Protein AF-A0A435UQ14-F1 (afdb_monomer_lite)

Radius of gyration: 20.26 Å; chains: 1; bounding box: 52×42×59 Å

Sequence (247 aa):
MSRWSPQQYRRSAKDTDPGIVANAIETAKLIHAVNADVAPVFTLRHLAHAADVDYGLLRAITSRADGEPYRLFLIRKRPSHTGEKRFRVIAVPSPALMKVQRWITHRILGHVRPHSASVAFSKGDTLVAAAEPHCGARWIVKMDVRNFFESINEISVYRVFQSLGFQRLISLELARICTRLGSLTTSRKNPRWWSNRERETIKVYGARRMGHLPQGAPTSPMLANLAVRKLDELIEEIAAKHGMIYT

pLDDT: mean 89.83, std 8.46, range [47.56, 98.31]

Structure (mmCIF, N/CA/C/O backbone):
data_AF-A0A435UQ14-F1
#
_entry.id   AF-A0A435UQ14-F1
#
loop_
_atom_site.group_PDB
_atom_site.id
_atom_site.type_symbol
_atom_site.label_atom_id
_atom_site.label_alt_id
_atom_site.label_comp_id
_atom_site.label_asym_id
_atom_site.label_entity_id
_atom_site.label_seq_id
_atom_site.pdbx_PDB_ins_code
_atom_site.Cartn_x
_atom_site.Cartn_y
_atom_site.Cartn_z
_atom_site.occupancy
_atom_site.B_iso_or_equiv
_atom_site.auth_seq_id
_atom_site.auth_comp_id
_atom_site.auth_asym_id
_atom_site.auth_atom_id
_atom_site.pdbx_PDB_model_num
ATOM 1 N N . MET A 1 1 ? -7.451 -5.859 -19.551 1.00 47.56 1 MET A N 1
ATOM 2 C CA . MET A 1 1 ? -6.677 -7.111 -19.641 1.00 47.56 1 MET A CA 1
ATOM 3 C C . MET A 1 1 ? -7.255 -8.104 -18.651 1.00 47.56 1 MET A C 1
ATOM 5 O O . MET A 1 1 ? -7.134 -7.895 -17.451 1.00 47.56 1 MET A O 1
ATOM 9 N N . SER A 1 2 ? -7.972 -9.097 -19.168 1.00 54.81 2 SER A N 1
ATOM 10 C CA . SER A 1 2 ? -8.575 -10.205 -18.427 1.00 54.81 2 SER A CA 1
ATOM 11 C C . SER A 1 2 ? -7.522 -11.299 -18.220 1.00 54.81 2 SER A C 1
ATOM 13 O O . SER A 1 2 ? -7.168 -11.959 -19.187 1.00 54.81 2 SER A O 1
ATOM 15 N N . ARG A 1 3 ? -7.027 -11.450 -16.982 1.00 66.69 3 ARG A N 1
ATOM 16 C CA . ARG A 1 3 ? -6.037 -12.446 -16.505 1.00 66.69 3 ARG A CA 1
ATOM 17 C C . ARG A 1 3 ? -4.688 -12.487 -17.249 1.00 66.69 3 ARG A C 1
ATOM 19 O O . ARG A 1 3 ? -4.605 -12.692 -18.453 1.00 66.69 3 ARG A O 1
ATOM 26 N N . TRP A 1 4 ? -3.593 -12.322 -16.506 1.00 77.75 4 TRP A N 1
ATOM 27 C CA . TRP A 1 4 ? -2.240 -12.465 -17.053 1.00 77.75 4 TRP A CA 1
ATOM 28 C C . TRP A 1 4 ? -1.944 -13.942 -17.372 1.00 77.75 4 TRP A C 1
ATOM 30 O O . TRP A 1 4 ? -2.211 -14.817 -16.549 1.00 77.75 4 TRP A O 1
ATOM 40 N N . SER A 1 5 ? -1.403 -14.221 -18.565 1.00 81.06 5 SER A N 1
ATOM 41 C CA . SER A 1 5 ? -1.092 -15.576 -19.043 1.00 81.06 5 SER A CA 1
ATOM 42 C C . SER A 1 5 ? 0.378 -15.693 -19.468 1.00 81.06 5 SER A C 1
ATOM 44 O O . SER A 1 5 ? 0.799 -14.962 -20.372 1.00 81.06 5 SER A O 1
ATOM 46 N N . PRO A 1 6 ? 1.154 -16.650 -18.909 1.00 82.31 6 PRO A N 1
ATOM 47 C CA . PRO A 1 6 ? 2.536 -16.888 -19.324 1.00 82.31 6 PRO A CA 1
ATOM 48 C C . PRO A 1 6 ? 2.674 -17.188 -20.820 1.00 82.31 6 PRO A C 1
ATOM 50 O O . PRO A 1 6 ? 3.638 -16.769 -21.454 1.00 82.31 6 PRO A O 1
ATOM 53 N N . GLN A 1 7 ? 1.718 -17.923 -21.395 1.00 81.88 7 GLN A N 1
ATOM 54 C CA . GLN A 1 7 ? 1.761 -18.331 -22.801 1.00 81.88 7 GLN A CA 1
ATOM 55 C C . GLN A 1 7 ? 1.576 -17.131 -23.733 1.00 81.88 7 GLN A C 1
ATOM 57 O O . GLN A 1 7 ? 2.340 -16.963 -24.682 1.00 81.88 7 GLN A O 1
ATOM 62 N N . GLN A 1 8 ? 0.599 -16.269 -23.431 1.00 82.38 8 GLN A N 1
ATOM 63 C CA . GLN A 1 8 ? 0.382 -15.034 -24.185 1.00 82.38 8 GLN A CA 1
ATOM 64 C C . GLN A 1 8 ? 1.577 -14.089 -24.040 1.00 82.38 8 GLN A C 1
ATOM 66 O O . GLN A 1 8 ? 2.016 -13.515 -25.031 1.00 82.38 8 GLN A O 1
ATOM 71 N N . TYR A 1 9 ? 2.155 -13.994 -22.837 1.00 83.69 9 TYR A N 1
ATOM 72 C CA . TYR A 1 9 ? 3.344 -13.183 -22.591 1.00 83.69 9 TYR A CA 1
ATOM 73 C C . TYR A 1 9 ? 4.542 -13.633 -23.445 1.00 83.69 9 TYR A C 1
ATOM 75 O O . TYR A 1 9 ? 5.149 -12.803 -24.115 1.00 83.69 9 TYR A O 1
ATOM 83 N N . ARG A 1 10 ? 4.831 -14.946 -23.515 1.00 84.62 10 ARG A N 1
ATOM 84 C CA . ARG A 1 10 ? 5.877 -15.486 -24.411 1.00 84.62 10 ARG A CA 1
ATOM 85 C C . ARG A 1 10 ? 5.590 -15.187 -25.876 1.00 84.62 10 ARG A C 1
ATOM 87 O O . ARG A 1 10 ? 6.483 -14.761 -26.597 1.00 84.62 10 ARG A O 1
ATOM 94 N N . ARG A 1 11 ? 4.345 -15.401 -26.317 1.00 84.88 11 ARG A N 1
ATOM 95 C CA . ARG A 1 11 ? 3.944 -15.177 -27.713 1.00 84.88 11 ARG A CA 1
ATOM 96 C C . ARG A 1 11 ? 4.149 -13.724 -28.147 1.00 84.88 11 ARG A C 1
ATOM 98 O O . ARG A 1 11 ? 4.473 -13.502 -29.310 1.00 84.88 11 ARG A O 1
ATOM 105 N N . SER A 1 12 ? 3.954 -12.768 -27.244 1.00 86.75 12 SER A N 1
ATOM 106 C CA . SER A 1 12 ? 4.140 -11.340 -27.521 1.00 86.75 12 SER A CA 1
ATOM 107 C C . SER A 1 12 ? 5.601 -10.881 -27.458 1.00 86.75 12 SER A C 1
ATOM 109 O O . SER A 1 12 ? 5.897 -9.788 -27.922 1.00 86.75 12 SER A O 1
ATOM 111 N N . ALA A 1 13 ? 6.516 -11.689 -26.913 1.00 85.19 13 ALA A N 1
ATOM 112 C CA . ALA A 1 13 ? 7.910 -11.313 -26.661 1.00 85.19 13 ALA A CA 1
ATOM 113 C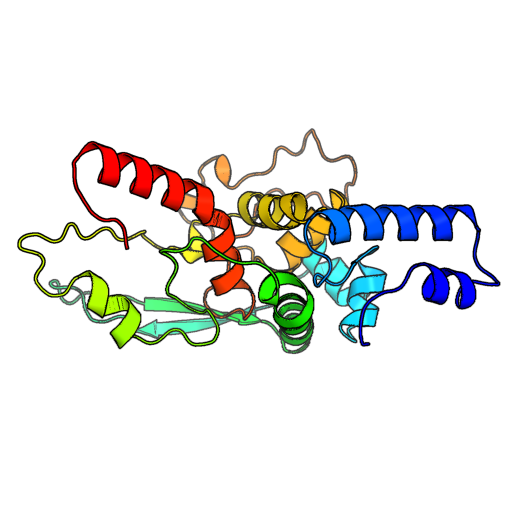 C . ALA A 1 13 ? 8.907 -11.914 -27.676 1.00 85.19 13 ALA A C 1
ATOM 115 O O . ALA A 1 13 ? 10.039 -12.221 -27.310 1.00 85.19 13 ALA A O 1
ATOM 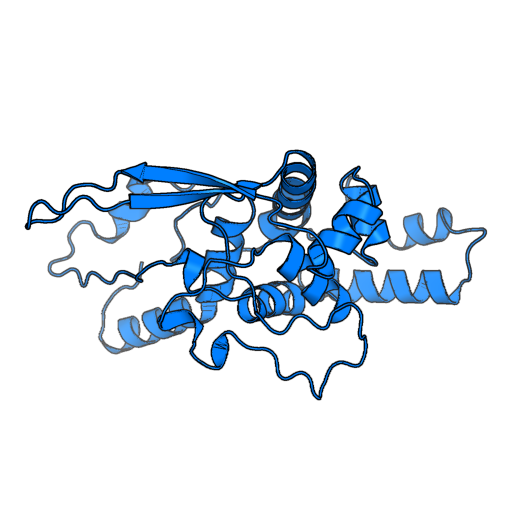116 N N . LYS A 1 14 ? 8.492 -12.112 -28.939 1.00 78.88 14 LYS A N 1
ATOM 117 C CA . LYS A 1 14 ? 9.272 -12.841 -29.965 1.00 78.88 14 LYS A CA 1
ATOM 118 C C . LYS A 1 14 ? 10.679 -12.283 -30.207 1.00 78.88 14 LYS A C 1
ATOM 120 O O . LYS A 1 14 ? 11.589 -13.070 -30.428 1.00 78.88 14 LYS A O 1
ATOM 125 N N . ASP A 1 15 ? 10.846 -10.966 -30.101 1.00 87.62 15 ASP A N 1
ATOM 126 C CA . ASP A 1 15 ? 12.110 -10.267 -30.379 1.00 87.62 15 ASP A CA 1
ATOM 127 C C . ASP A 1 15 ? 12.861 -9.864 -29.093 1.00 87.62 15 ASP A C 1
ATOM 129 O O . ASP A 1 15 ? 13.690 -8.958 -29.093 1.00 87.62 15 ASP A O 1
ATOM 133 N N . THR A 1 16 ? 12.529 -10.483 -27.954 1.00 88.94 16 THR A N 1
ATOM 134 C CA . THR A 1 16 ? 13.134 -10.190 -26.644 1.00 88.94 16 THR A CA 1
ATOM 135 C C . THR A 1 16 ? 14.012 -11.346 -26.178 1.00 88.94 16 THR A C 1
ATOM 137 O O . THR A 1 16 ? 13.703 -12.508 -26.430 1.00 88.94 16 THR A O 1
ATOM 140 N N . ASP A 1 17 ? 15.080 -11.028 -25.443 1.00 91.25 17 ASP A N 1
ATOM 141 C CA . ASP A 1 17 ? 15.960 -12.021 -24.827 1.00 91.25 17 ASP A CA 1
ATOM 142 C C . ASP A 1 17 ? 15.164 -13.092 -24.038 1.00 91.25 17 ASP A C 1
ATOM 144 O O . ASP A 1 17 ? 14.384 -12.746 -23.135 1.00 91.25 17 ASP A O 1
ATOM 148 N N . PRO A 1 18 ? 15.352 -14.394 -24.336 1.00 89.56 18 PRO A N 1
ATOM 149 C CA . PRO A 1 18 ? 14.606 -15.469 -23.685 1.00 89.56 18 PRO A CA 1
ATOM 150 C C . PRO A 1 18 ? 14.789 -15.525 -22.164 1.00 89.56 18 PRO A C 1
ATOM 152 O O . PRO A 1 18 ? 13.851 -15.888 -21.450 1.00 89.56 18 PRO A O 1
ATOM 155 N N . GLY A 1 19 ? 15.964 -15.146 -21.654 1.00 91.38 19 GLY A N 1
ATOM 156 C CA . GLY A 1 19 ? 16.254 -15.089 -20.223 1.00 91.38 19 GLY A CA 1
ATOM 157 C C . GLY A 1 19 ? 15.438 -14.006 -19.518 1.00 91.38 19 GLY A C 1
ATOM 158 O O . GLY A 1 19 ? 14.863 -14.255 -18.457 1.00 91.38 19 GLY A O 1
ATOM 159 N N . ILE A 1 20 ? 15.293 -12.828 -20.133 1.00 89.69 20 ILE A N 1
ATOM 160 C CA . ILE A 1 20 ? 14.417 -11.755 -19.628 1.00 89.69 20 ILE A CA 1
ATOM 161 C C . ILE A 1 20 ? 12.962 -12.233 -19.563 1.00 89.69 20 ILE A C 1
ATOM 163 O O . ILE A 1 20 ? 12.287 -12.043 -18.546 1.00 89.69 20 ILE A O 1
ATOM 167 N N . VAL A 1 21 ? 12.478 -12.880 -20.626 1.00 90.69 21 VAL A N 1
ATOM 168 C CA . VAL A 1 21 ? 11.102 -13.395 -20.689 1.00 90.69 21 VAL A CA 1
ATOM 169 C C . VAL A 1 21 ? 10.874 -14.474 -19.627 1.00 90.69 21 VAL A C 1
ATOM 171 O O . VAL A 1 21 ? 9.853 -14.444 -18.936 1.00 90.69 21 VAL A O 1
ATOM 174 N N . ALA A 1 22 ? 11.826 -15.393 -19.449 1.00 91.88 22 ALA A N 1
ATOM 175 C CA . ALA A 1 22 ? 11.759 -16.432 -18.427 1.00 91.88 22 ALA A CA 1
ATOM 176 C C . ALA A 1 22 ? 11.712 -15.834 -17.013 1.00 91.88 22 ALA A C 1
ATOM 178 O O . ALA A 1 22 ? 10.819 -16.174 -16.238 1.00 91.88 22 ALA A O 1
ATOM 179 N N . ASN A 1 23 ? 12.587 -14.873 -16.706 1.00 91.31 23 ASN A N 1
ATOM 180 C CA . ASN A 1 23 ? 12.622 -14.200 -15.406 1.00 91.31 23 ASN A CA 1
ATOM 181 C C . ASN A 1 23 ? 11.318 -13.450 -15.091 1.00 91.31 23 ASN A C 1
ATOM 183 O O . ASN A 1 23 ? 10.830 -13.489 -13.956 1.00 91.31 23 ASN A O 1
ATOM 187 N N . ALA A 1 24 ? 10.723 -12.784 -16.086 1.00 91.81 24 ALA A N 1
ATOM 188 C CA . ALA A 1 24 ? 9.436 -12.108 -15.921 1.00 91.81 24 ALA A CA 1
ATOM 189 C C . ALA A 1 24 ? 8.308 -13.109 -15.623 1.00 91.81 24 ALA A C 1
ATOM 191 O O . ALA A 1 24 ? 7.482 -12.876 -14.740 1.00 91.81 24 ALA A O 1
ATOM 192 N N . ILE A 1 25 ? 8.304 -14.253 -16.310 1.00 93.06 25 ILE A N 1
ATOM 193 C CA . ILE A 1 25 ? 7.328 -15.320 -16.078 1.00 93.06 25 ILE A CA 1
ATOM 194 C C . ILE A 1 25 ? 7.486 -15.927 -14.686 1.00 93.06 25 ILE A C 1
ATOM 196 O O . ILE A 1 25 ? 6.482 -16.097 -13.999 1.00 93.06 25 ILE A O 1
ATOM 200 N N . GLU A 1 26 ? 8.711 -16.215 -14.245 1.00 92.62 26 GLU A N 1
ATOM 201 C CA . GLU A 1 26 ? 8.956 -16.711 -12.886 1.00 92.62 26 GLU A CA 1
ATOM 202 C C . GLU A 1 26 ? 8.511 -15.695 -11.829 1.00 92.62 26 GLU A C 1
ATOM 204 O O . GLU A 1 26 ? 7.831 -16.048 -10.869 1.00 92.62 26 GLU A O 1
ATOM 209 N N . THR A 1 27 ? 8.780 -14.406 -12.049 1.00 92.06 27 THR A N 1
ATOM 210 C CA . THR A 1 27 ? 8.310 -13.342 -11.148 1.00 92.06 27 THR A CA 1
ATOM 211 C C . THR A 1 27 ? 6.784 -13.311 -11.051 1.00 92.06 27 THR A C 1
ATOM 213 O O . THR A 1 27 ? 6.233 -13.218 -9.956 1.00 92.06 27 THR A O 1
ATOM 216 N N . ALA A 1 28 ? 6.079 -13.426 -12.178 1.00 93.81 28 ALA A N 1
ATOM 217 C CA . ALA A 1 28 ? 4.621 -13.481 -12.168 1.00 93.81 28 ALA A CA 1
ATOM 218 C C . ALA A 1 28 ? 4.086 -14.751 -11.494 1.00 93.81 28 ALA A C 1
ATOM 220 O O . ALA A 1 28 ? 3.095 -14.668 -10.773 1.00 93.81 28 ALA A O 1
ATOM 221 N N . LYS A 1 29 ? 4.741 -15.907 -11.676 1.00 92.44 29 LYS A N 1
ATOM 222 C CA . LYS A 1 29 ? 4.372 -17.145 -10.975 1.00 92.44 29 LYS A CA 1
ATOM 223 C C . LYS A 1 29 ? 4.457 -16.978 -9.460 1.00 92.44 29 LYS A C 1
ATOM 225 O O . LYS A 1 29 ? 3.540 -17.410 -8.775 1.00 92.44 29 LYS A O 1
ATOM 230 N N . LEU A 1 30 ? 5.505 -16.327 -8.946 1.00 92.94 30 LEU A N 1
ATOM 231 C CA . LEU A 1 30 ? 5.651 -16.065 -7.509 1.00 92.94 30 LEU A CA 1
ATOM 232 C C . LEU A 1 30 ? 4.505 -15.205 -6.956 1.00 92.94 30 LEU A C 1
ATOM 234 O O . LEU A 1 30 ? 3.969 -15.512 -5.896 1.00 92.94 30 LEU A O 1
ATOM 238 N N . ILE A 1 31 ? 4.097 -14.164 -7.687 1.00 94.19 31 ILE A N 1
ATOM 239 C CA . ILE A 1 31 ? 2.969 -13.299 -7.300 1.00 94.19 31 ILE A CA 1
ATOM 240 C C . ILE A 1 31 ? 1.649 -14.082 -7.349 1.00 94.19 31 ILE A C 1
ATOM 242 O O . ILE A 1 31 ? 0.880 -14.087 -6.389 1.00 94.19 31 ILE A O 1
ATOM 246 N N . HIS A 1 32 ? 1.404 -14.804 -8.442 1.00 94.56 32 HIS A N 1
ATOM 247 C CA . HIS A 1 32 ? 0.174 -15.573 -8.623 1.00 94.56 32 HIS A CA 1
ATOM 248 C C . HIS A 1 32 ? 0.059 -16.783 -7.690 1.00 94.56 32 HIS A C 1
ATOM 250 O O . HIS A 1 32 ? -1.059 -17.200 -7.396 1.00 94.56 32 HIS A O 1
ATOM 256 N N . ALA A 1 33 ? 1.178 -17.328 -7.203 1.00 93.06 33 ALA A N 1
ATOM 257 C CA . ALA A 1 33 ? 1.177 -18.362 -6.172 1.00 93.06 33 ALA A CA 1
ATOM 258 C C . ALA A 1 33 ? 0.601 -17.846 -4.844 1.00 93.06 33 ALA A C 1
ATOM 260 O O . ALA A 1 33 ? 0.002 -18.620 -4.103 1.00 93.06 33 ALA A O 1
ATOM 261 N N . VAL A 1 34 ? 0.747 -16.546 -4.557 1.00 93.06 34 VAL A N 1
ATOM 262 C CA . VAL A 1 34 ? 0.085 -15.905 -3.413 1.00 93.06 34 VAL A CA 1
ATOM 263 C C . VAL A 1 34 ? -1.364 -15.570 -3.751 1.00 93.06 34 VAL A C 1
ATOM 265 O O . VAL A 1 34 ? -2.266 -15.857 -2.967 1.00 93.06 34 VAL A O 1
ATOM 268 N N . ASN A 1 35 ? -1.600 -14.939 -4.903 1.00 92.38 35 ASN A N 1
ATOM 269 C CA . ASN A 1 35 ? -2.943 -14.593 -5.354 1.00 92.38 35 ASN A CA 1
ATOM 270 C C . ASN A 1 35 ? -2.994 -14.419 -6.879 1.00 92.38 35 ASN A C 1
ATOM 272 O O . ASN A 1 35 ? -2.404 -13.489 -7.430 1.00 92.38 35 ASN A O 1
ATOM 276 N N . ALA A 1 36 ? -3.746 -15.288 -7.555 1.00 91.38 36 ALA A N 1
ATOM 277 C CA . ALA A 1 36 ? -3.847 -15.321 -9.015 1.00 91.38 36 ALA A CA 1
ATOM 278 C C . ALA A 1 36 ? -4.564 -14.108 -9.639 1.00 91.38 36 ALA A C 1
ATOM 280 O O . ALA A 1 36 ? -4.442 -13.889 -10.845 1.00 91.38 36 ALA A O 1
ATOM 281 N N . ASP A 1 37 ? -5.308 -13.330 -8.847 1.00 92.19 37 ASP A N 1
ATOM 282 C CA . ASP A 1 37 ? -6.006 -12.132 -9.321 1.00 92.19 37 ASP A CA 1
ATOM 283 C C . ASP A 1 37 ? -5.153 -10.856 -9.178 1.00 92.19 37 ASP A C 1
ATOM 285 O O . ASP A 1 37 ? -5.486 -9.823 -9.760 1.00 92.19 37 ASP A O 1
ATOM 289 N N . VAL A 1 38 ? -4.027 -10.911 -8.453 1.00 94.12 38 VAL A N 1
ATOM 290 C CA . VAL A 1 38 ? -3.093 -9.781 -8.337 1.00 94.12 38 VAL A CA 1
ATOM 291 C C . VAL A 1 38 ? -2.316 -9.604 -9.639 1.00 94.12 38 VAL A C 1
ATOM 293 O O . VAL A 1 38 ? -1.598 -10.496 -10.080 1.00 94.12 38 VAL A O 1
ATOM 296 N N . ALA A 1 39 ? -2.397 -8.413 -10.232 1.00 94.06 39 ALA A N 1
ATOM 297 C CA . ALA A 1 39 ? -1.667 -8.089 -11.449 1.00 94.06 39 ALA A CA 1
ATOM 298 C C . ALA A 1 39 ? -0.142 -8.044 -11.206 1.00 94.06 39 ALA A C 1
ATOM 300 O O . ALA A 1 39 ? 0.321 -7.260 -10.366 1.00 94.06 39 ALA A O 1
ATOM 301 N N . PRO A 1 40 ? 0.664 -8.798 -11.978 1.00 94.50 40 PRO A N 1
ATOM 302 C CA . PRO A 1 40 ? 2.116 -8.750 -11.865 1.00 94.50 40 PRO A CA 1
ATOM 303 C C . PRO A 1 40 ? 2.698 -7.393 -12.277 1.00 94.50 40 PRO A C 1
ATOM 305 O O . PRO A 1 40 ? 2.317 -6.811 -13.296 1.00 94.50 40 PRO A O 1
ATOM 308 N N . VAL A 1 41 ? 3.693 -6.923 -11.522 1.00 95.56 41 VAL A N 1
ATOM 309 C CA . VAL A 1 41 ? 4.521 -5.752 -11.849 1.00 95.56 41 VAL A CA 1
ATOM 310 C C . VAL A 1 41 ? 5.980 -6.189 -11.816 1.00 95.56 41 VAL A C 1
ATOM 312 O O . VAL A 1 41 ? 6.440 -6.754 -10.829 1.00 95.56 41 VAL A O 1
ATOM 315 N N . PHE A 1 42 ? 6.704 -5.926 -12.904 1.00 94.44 42 PHE A N 1
ATOM 316 C CA . PHE A 1 42 ? 8.057 -6.456 -13.123 1.00 94.44 42 PHE A CA 1
ATOM 317 C C . PHE A 1 42 ? 9.133 -5.398 -12.908 1.00 94.44 42 PHE A C 1
ATOM 319 O O . PHE A 1 42 ? 10.193 -5.675 -12.363 1.00 94.44 42 PHE A O 1
ATOM 326 N N . THR A 1 43 ? 8.855 -4.171 -13.347 1.00 95.81 43 THR A N 1
ATOM 327 C CA . THR A 1 43 ? 9.759 -3.026 -13.242 1.00 95.81 43 THR A CA 1
ATOM 328 C C . THR A 1 43 ? 8.952 -1.761 -12.973 1.00 95.81 43 THR A C 1
ATOM 330 O O . THR A 1 43 ? 7.759 -1.698 -13.287 1.00 95.81 43 THR A O 1
ATOM 333 N N . LEU A 1 44 ? 9.609 -0.715 -12.471 1.00 96.69 44 LEU A N 1
ATOM 334 C CA . LEU A 1 44 ? 8.995 0.606 -12.349 1.00 96.69 44 LEU A CA 1
ATOM 335 C C . LEU A 1 44 ? 8.490 1.147 -13.698 1.00 96.69 44 LEU A C 1
ATOM 337 O O . LEU A 1 44 ? 7.437 1.777 -13.763 1.00 96.69 44 LEU A O 1
ATOM 341 N N . ARG A 1 45 ? 9.207 0.860 -14.794 1.00 96.75 45 ARG A N 1
ATOM 342 C CA . ARG A 1 45 ? 8.786 1.228 -16.154 1.00 96.75 45 ARG A CA 1
ATOM 343 C C . ARG A 1 45 ? 7.550 0.449 -16.601 1.00 96.75 45 ARG A C 1
ATOM 345 O O . ARG A 1 45 ? 6.673 1.034 -17.229 1.00 96.75 45 ARG A O 1
ATOM 352 N N . HIS A 1 46 ? 7.447 -0.833 -16.246 1.00 95.75 46 HIS A N 1
ATOM 353 C CA . HIS A 1 46 ? 6.237 -1.613 -16.504 1.00 95.75 46 HIS A CA 1
ATOM 354 C C . HIS A 1 46 ? 5.036 -1.025 -15.751 1.00 95.75 46 HIS A C 1
ATOM 356 O O . HIS A 1 46 ? 3.978 -0.864 -16.351 1.00 95.75 46 HIS A O 1
ATOM 362 N N . LEU A 1 47 ? 5.204 -0.623 -14.485 1.00 97.69 47 LEU A N 1
ATOM 363 C CA . LEU A 1 47 ? 4.147 0.060 -13.731 1.00 97.69 47 LEU A CA 1
ATOM 364 C C . LEU A 1 47 ? 3.734 1.385 -14.384 1.00 97.69 47 LEU A C 1
ATOM 366 O O . LEU A 1 47 ? 2.541 1.649 -14.508 1.00 97.69 47 LEU A O 1
ATOM 370 N N . ALA A 1 48 ? 4.705 2.198 -14.815 1.00 97.69 48 ALA A N 1
ATOM 371 C CA . ALA A 1 48 ? 4.446 3.463 -15.501 1.00 97.69 48 ALA A CA 1
ATOM 372 C C . ALA A 1 48 ? 3.596 3.250 -16.762 1.00 97.69 48 ALA A C 1
ATOM 374 O O . ALA A 1 48 ? 2.569 3.899 -16.935 1.00 97.69 48 ALA A O 1
ATOM 375 N N . HIS A 1 49 ? 3.972 2.268 -17.586 1.00 96.50 49 HIS A N 1
ATOM 376 C CA . HIS A 1 49 ? 3.216 1.891 -18.777 1.00 96.50 49 HIS A CA 1
ATOM 377 C C . HIS A 1 49 ? 1.814 1.362 -18.431 1.00 96.50 49 HIS A C 1
ATOM 379 O O . HIS A 1 49 ? 0.826 1.803 -19.008 1.00 96.50 49 HIS A O 1
ATOM 385 N N . ALA A 1 50 ? 1.702 0.461 -17.451 1.00 95.12 50 ALA A N 1
ATOM 386 C CA . ALA A 1 50 ? 0.430 -0.150 -17.070 1.00 95.12 50 ALA A CA 1
ATOM 387 C C . ALA A 1 50 ? -0.569 0.850 -16.462 1.00 95.12 50 ALA A C 1
ATOM 389 O O . ALA A 1 50 ? -1.779 0.690 -16.637 1.00 95.12 50 ALA A O 1
ATOM 390 N N . ALA A 1 51 ? -0.068 1.859 -15.745 1.00 96.25 51 ALA A N 1
ATOM 391 C CA . ALA A 1 51 ? -0.858 2.946 -15.180 1.00 96.25 51 ALA A CA 1
ATOM 392 C C . ALA A 1 51 ? -0.998 4.154 -16.124 1.00 96.25 51 ALA A C 1
ATOM 394 O O . ALA A 1 51 ? -1.684 5.112 -15.762 1.00 96.25 51 ALA A O 1
ATOM 395 N N . ASP A 1 52 ? -0.380 4.105 -17.308 1.00 96.69 52 ASP A N 1
ATOM 396 C CA . ASP A 1 52 ? -0.359 5.172 -18.310 1.00 96.69 52 ASP A CA 1
ATOM 397 C C . ASP A 1 52 ? 0.089 6.522 -17.713 1.00 96.69 52 ASP A C 1
ATOM 399 O O . ASP A 1 52 ? -0.654 7.509 -17.661 1.00 96.69 52 ASP A O 1
ATOM 403 N N . VAL A 1 53 ? 1.305 6.525 -17.164 1.00 97.00 53 VAL A N 1
ATOM 404 C CA . VAL A 1 53 ? 1.986 7.708 -16.623 1.00 97.00 53 VAL A CA 1
ATOM 405 C C . VAL A 1 53 ? 3.442 7.760 -17.072 1.00 97.00 53 VAL A C 1
ATOM 407 O O . VAL A 1 53 ? 4.035 6.748 -17.444 1.00 97.00 53 VAL A O 1
ATOM 410 N N . ASP A 1 54 ? 4.043 8.943 -16.969 1.00 96.25 54 ASP A N 1
ATOM 411 C CA . ASP A 1 54 ? 5.460 9.121 -17.254 1.00 96.25 54 ASP A CA 1
ATOM 412 C C . ASP A 1 54 ? 6.359 8.338 -16.273 1.00 96.25 54 ASP A C 1
ATOM 414 O O . ASP A 1 54 ? 6.157 8.325 -15.053 1.00 96.25 54 ASP A O 1
ATOM 418 N N . TYR A 1 55 ? 7.387 7.688 -16.821 1.00 96.56 55 TYR A N 1
ATOM 419 C CA . TYR A 1 55 ? 8.361 6.928 -16.040 1.00 96.56 55 TYR A CA 1
ATOM 420 C C . TYR A 1 55 ? 9.282 7.839 -15.219 1.00 96.56 55 TYR A C 1
ATOM 422 O O . TYR A 1 55 ? 9.629 7.482 -14.090 1.00 96.56 55 TYR A O 1
ATOM 430 N N . GLY A 1 56 ? 9.664 9.001 -15.759 1.00 95.12 56 GLY A N 1
ATOM 431 C CA . GLY A 1 56 ? 10.495 9.986 -15.066 1.00 95.12 56 GLY A CA 1
ATOM 432 C C . GLY A 1 56 ? 9.844 10.460 -13.770 1.00 95.12 56 GLY A C 1
ATOM 433 O O . GLY A 1 56 ? 10.486 10.444 -12.720 1.00 95.12 56 GLY A O 1
ATOM 434 N N . LEU A 1 57 ? 8.538 10.735 -13.809 1.00 93.69 57 LEU A N 1
ATOM 43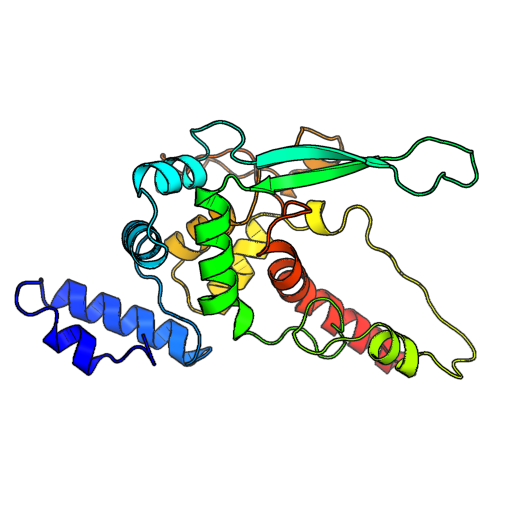5 C CA . LEU A 1 57 ? 7.742 11.068 -12.629 1.00 93.69 57 LEU A CA 1
ATOM 436 C C . LEU A 1 57 ? 7.819 9.976 -11.549 1.00 93.69 57 LEU A C 1
ATOM 438 O O . LEU A 1 57 ? 8.123 10.264 -10.390 1.00 93.69 57 LEU A O 1
ATOM 442 N N . LEU A 1 58 ? 7.554 8.711 -11.899 1.00 95.38 58 LEU A N 1
ATOM 443 C CA . LEU A 1 58 ? 7.625 7.620 -10.917 1.00 95.38 58 LEU A CA 1
ATOM 444 C C . LEU A 1 58 ? 9.045 7.437 -10.379 1.00 95.38 58 LEU A C 1
ATOM 446 O O . LEU A 1 58 ? 9.236 7.173 -9.186 1.00 95.38 58 LEU A O 1
ATOM 450 N N . ARG A 1 59 ? 10.053 7.603 -11.238 1.00 94.25 59 ARG A N 1
ATOM 451 C CA . ARG A 1 59 ? 11.456 7.527 -10.841 1.00 94.25 59 ARG A CA 1
ATOM 452 C C . ARG A 1 59 ? 11.799 8.594 -9.809 1.00 94.25 59 ARG A C 1
ATOM 454 O O . ARG A 1 59 ? 12.453 8.262 -8.825 1.00 94.25 59 ARG A O 1
ATOM 461 N N . ALA A 1 60 ? 11.322 9.819 -9.996 1.00 93.25 60 ALA A N 1
ATOM 462 C CA . ALA A 1 60 ? 11.583 10.923 -9.087 1.00 93.25 60 ALA A CA 1
ATOM 463 C C . ALA A 1 60 ? 10.847 10.783 -7.741 1.00 93.25 60 ALA A C 1
ATOM 465 O O . ALA A 1 60 ? 11.421 11.026 -6.676 1.00 93.25 60 ALA A O 1
ATOM 466 N N . ILE A 1 61 ? 9.606 10.280 -7.763 1.00 93.94 61 ILE A N 1
ATOM 467 C CA . ILE A 1 61 ? 8.840 9.965 -6.545 1.00 93.94 61 ILE A CA 1
ATOM 468 C C . ILE A 1 61 ? 9.526 8.851 -5.742 1.00 93.94 61 ILE A C 1
ATOM 470 O O . ILE A 1 61 ? 9.660 8.945 -4.520 1.00 93.94 61 ILE A O 1
ATOM 474 N N . THR A 1 62 ? 9.974 7.787 -6.413 1.00 93.75 62 THR A N 1
ATOM 475 C CA . THR A 1 62 ? 10.600 6.626 -5.756 1.00 93.75 62 THR A CA 1
ATOM 476 C C . THR A 1 62 ? 12.028 6.893 -5.296 1.00 93.75 62 THR A C 1
ATOM 478 O O . THR A 1 62 ? 12.447 6.345 -4.277 1.00 93.75 62 THR A O 1
ATOM 481 N N . SER A 1 63 ? 12.781 7.760 -5.968 1.00 91.56 63 SER A N 1
ATOM 482 C CA . SER A 1 63 ? 14.085 8.221 -5.478 1.00 91.56 63 SER A CA 1
ATOM 483 C C . SER A 1 63 ? 13.964 9.235 -4.338 1.00 91.56 63 SER A C 1
ATOM 485 O O . SER A 1 63 ? 14.947 9.468 -3.639 1.00 91.56 63 SER A O 1
ATOM 487 N N . ARG A 1 64 ? 12.764 9.798 -4.107 1.00 89.31 64 ARG A N 1
ATOM 488 C CA . ARG A 1 64 ? 12.538 10.943 -3.208 1.00 89.31 64 ARG A CA 1
ATOM 489 C C . ARG A 1 64 ? 13.378 12.167 -3.610 1.00 89.31 64 ARG A C 1
ATOM 491 O O . ARG A 1 64 ? 13.763 12.944 -2.740 1.00 89.31 64 ARG A O 1
ATOM 498 N N . ALA A 1 65 ? 13.702 12.292 -4.899 1.00 79.75 65 ALA A N 1
ATOM 499 C CA . ALA A 1 65 ? 14.496 13.402 -5.423 1.00 79.75 65 ALA A CA 1
ATOM 500 C C . ALA A 1 65 ? 13.660 14.677 -5.588 1.00 79.75 65 ALA A C 1
ATOM 502 O O . ALA A 1 65 ? 14.164 15.769 -5.339 1.00 79.75 65 ALA A O 1
ATOM 503 N N . ASP A 1 66 ? 12.384 14.524 -5.947 1.00 68.56 66 ASP A N 1
ATOM 504 C CA . ASP A 1 66 ? 11.478 15.648 -6.166 1.00 68.56 66 ASP A CA 1
ATOM 505 C C . ASP A 1 66 ? 10.694 16.011 -4.899 1.00 68.56 66 ASP A C 1
ATOM 507 O O . ASP A 1 66 ? 10.552 15.210 -3.969 1.00 68.56 66 ASP A O 1
ATOM 511 N N . GLY A 1 67 ? 10.191 17.250 -4.874 1.00 77.81 67 GLY A N 1
ATOM 512 C CA . GLY A 1 67 ? 9.377 17.806 -3.794 1.00 77.81 67 GLY A CA 1
ATOM 513 C C . GLY A 1 67 ? 8.081 17.032 -3.518 1.00 77.81 67 GLY A C 1
ATOM 514 O O . GLY A 1 67 ? 7.839 15.941 -4.019 1.00 77.81 67 GLY A O 1
ATOM 515 N N . GLU A 1 68 ? 7.214 17.592 -2.678 1.00 88.81 68 GLU A N 1
ATOM 516 C CA . GLU A 1 68 ? 5.993 16.916 -2.223 1.00 88.81 68 GLU A CA 1
ATOM 517 C C . GLU A 1 68 ? 5.001 16.651 -3.383 1.00 88.81 68 GLU A C 1
ATOM 519 O O . GLU A 1 68 ? 4.410 17.605 -3.893 1.00 88.81 68 GLU A O 1
ATOM 524 N N . PRO A 1 69 ? 4.719 15.383 -3.769 1.00 92.81 69 PRO A N 1
ATOM 525 C CA . PRO A 1 69 ? 3.793 15.078 -4.866 1.00 92.81 69 PRO A CA 1
ATOM 526 C C . PRO A 1 69 ? 2.318 15.072 -4.418 1.00 92.81 69 PRO A C 1
ATOM 528 O O . PRO A 1 69 ? 1.452 14.515 -5.098 1.00 92.81 69 PRO A O 1
ATOM 531 N N . TYR A 1 70 ? 2.024 15.662 -3.258 1.00 94.94 70 TYR A N 1
ATOM 532 C CA . TYR A 1 70 ? 0.700 15.728 -2.654 1.00 94.94 70 TYR A CA 1
ATOM 533 C C . TYR A 1 70 ? 0.303 17.178 -2.386 1.00 94.94 70 TYR A C 1
ATOM 535 O O . TYR A 1 70 ? 1.049 17.955 -1.793 1.00 94.94 70 TYR A O 1
ATOM 543 N N . ARG A 1 71 ? -0.938 17.523 -2.725 1.00 94.88 71 ARG A N 1
ATOM 544 C CA . ARG A 1 71 ? -1.563 18.765 -2.278 1.00 94.88 71 ARG A CA 1
ATOM 545 C C . ARG A 1 71 ? -2.033 18.599 -0.838 1.00 94.88 71 ARG A C 1
ATOM 547 O O . ARG A 1 71 ? -2.824 17.699 -0.544 1.00 94.88 71 ARG A O 1
ATOM 554 N N . LEU A 1 72 ? -1.566 19.480 0.042 1.00 94.81 72 LEU A N 1
ATOM 555 C CA . LEU A 1 72 ? -1.876 19.441 1.468 1.00 94.81 72 LEU A CA 1
ATOM 556 C C . LEU A 1 72 ? -2.913 20.497 1.833 1.00 94.81 72 LEU A C 1
ATOM 558 O O . LEU A 1 72 ? -2.799 21.646 1.417 1.00 94.81 72 LEU A O 1
ATOM 562 N N . PHE A 1 73 ? -3.894 20.126 2.649 1.00 93.94 73 PHE A N 1
ATOM 563 C CA . PHE A 1 73 ? -4.812 21.080 3.269 1.00 93.94 73 PHE A CA 1
ATOM 564 C C . PHE A 1 73 ? -5.305 20.575 4.624 1.00 93.94 73 PHE A C 1
ATOM 566 O O . PHE A 1 73 ? -5.173 19.397 4.958 1.00 93.94 73 PHE A O 1
ATOM 573 N N . LEU A 1 74 ? -5.847 21.485 5.431 1.00 93.81 74 LEU A N 1
ATOM 574 C CA . LEU A 1 74 ? -6.308 21.192 6.783 1.00 93.81 74 LEU A CA 1
ATOM 575 C C . LEU A 1 74 ? -7.831 21.065 6.819 1.00 93.81 74 LEU A C 1
ATOM 577 O O . LEU A 1 74 ? -8.542 21.932 6.323 1.00 93.81 74 LEU A O 1
ATOM 581 N N . ILE A 1 75 ? -8.330 20.016 7.470 1.00 91.81 75 ILE A N 1
ATOM 582 C CA . ILE A 1 75 ? -9.744 19.881 7.836 1.00 91.81 75 ILE A CA 1
ATOM 583 C C . ILE A 1 75 ? -9.876 20.000 9.351 1.00 91.81 75 ILE A C 1
ATOM 585 O O . ILE A 1 75 ? -9.128 19.374 10.105 1.00 91.81 75 ILE A O 1
ATOM 589 N N . ARG A 1 76 ? -10.848 20.783 9.818 1.00 88.75 76 ARG A N 1
ATOM 590 C CA . ARG A 1 76 ? -11.126 20.946 11.248 1.00 88.75 76 ARG A CA 1
ATOM 591 C C . ARG A 1 76 ? -11.671 19.639 11.842 1.00 88.75 76 ARG A C 1
ATOM 593 O O . ARG A 1 76 ? -12.622 19.055 11.331 1.00 88.75 76 ARG A O 1
ATOM 600 N N . LYS A 1 77 ? -11.069 19.169 12.936 1.00 86.00 77 LYS A N 1
ATOM 601 C CA . LYS A 1 77 ? -11.626 18.097 13.777 1.00 86.00 77 LYS A CA 1
ATOM 602 C C . LYS A 1 77 ? -12.705 18.682 14.682 1.00 86.00 77 LYS A C 1
ATOM 604 O O . LYS A 1 77 ? -12.691 19.878 14.975 1.00 86.00 77 LYS A O 1
ATOM 609 N N . ARG A 1 78 ? -13.592 17.816 15.187 1.00 82.31 78 ARG A N 1
ATOM 610 C CA . ARG A 1 78 ? -14.468 18.186 16.306 1.00 82.31 78 ARG A CA 1
ATOM 611 C C . ARG A 1 78 ? -13.612 18.782 17.439 1.00 82.31 78 ARG A C 1
ATOM 613 O O . ARG A 1 78 ? -12.521 18.245 17.678 1.00 82.31 78 ARG A O 1
ATOM 620 N N . PRO A 1 79 ? -14.057 19.884 18.072 1.00 77.31 79 PRO A N 1
ATOM 621 C CA . PRO A 1 79 ? -13.335 20.497 19.182 1.00 77.31 79 PRO A CA 1
ATOM 622 C C . PRO A 1 79 ? -13.013 19.460 20.260 1.00 77.31 79 PRO A C 1
ATOM 624 O O . PRO A 1 79 ? -13.779 18.514 20.461 1.00 77.31 79 PRO A O 1
ATOM 627 N N . SER A 1 80 ? -11.869 19.601 20.931 1.00 79.62 80 SER A N 1
ATOM 628 C CA . SER A 1 80 ? -11.649 18.845 22.168 1.00 79.62 80 SER A CA 1
ATOM 629 C C . SER A 1 80 ? -12.640 19.308 23.241 1.00 79.62 80 SER A C 1
ATOM 631 O O . SER A 1 80 ? -13.228 20.383 23.132 1.00 79.62 80 SER A O 1
ATOM 633 N N . HIS A 1 81 ? -12.771 18.527 24.316 1.00 75.69 81 HIS A N 1
ATOM 634 C CA . HIS A 1 81 ? -13.488 18.961 25.522 1.00 75.69 81 HIS A CA 1
ATOM 635 C C . HIS A 1 81 ? -12.959 20.300 26.070 1.00 75.69 81 HIS A C 1
ATOM 637 O O . HIS A 1 81 ? -13.717 21.080 26.626 1.00 75.69 81 HIS A O 1
ATOM 643 N N . THR A 1 82 ? -11.673 20.591 25.852 1.00 79.44 82 THR A N 1
ATOM 644 C CA . THR A 1 82 ? -11.001 21.837 26.251 1.00 79.44 82 THR A CA 1
ATOM 645 C C . THR A 1 82 ? -11.209 23.002 25.272 1.00 79.44 82 THR A C 1
ATOM 647 O O . THR A 1 82 ? -10.641 24.069 25.466 1.00 79.44 82 THR A O 1
ATOM 650 N N . GLY A 1 83 ? -11.976 22.815 24.191 1.00 78.75 83 GLY A N 1
ATOM 651 C CA . GLY A 1 83 ? -12.231 23.846 23.177 1.00 78.75 83 GLY A CA 1
ATOM 652 C C . GLY A 1 83 ? -11.090 24.073 22.176 1.00 78.75 83 GLY A C 1
ATOM 653 O O . GLY A 1 83 ? -11.229 24.884 21.256 1.00 78.75 83 GLY A O 1
ATOM 654 N N . GLU A 1 84 ? -9.979 23.337 22.284 1.00 80.88 84 GLU A N 1
ATOM 655 C CA . GLU A 1 84 ? -8.841 23.484 21.378 1.00 80.88 84 GLU A CA 1
ATOM 656 C C . GLU A 1 84 ? -9.216 23.131 19.935 1.00 80.88 84 GLU A C 1
ATOM 658 O O . GLU A 1 84 ? -9.797 22.080 19.620 1.00 80.88 84 GLU A O 1
ATOM 663 N N . LYS A 1 85 ? -8.816 24.016 19.017 1.00 79.12 85 LYS A N 1
ATOM 664 C CA . LYS A 1 85 ? -8.954 23.787 17.580 1.00 79.12 85 LYS A CA 1
ATOM 665 C C . LYS A 1 85 ? -7.947 22.725 17.149 1.00 79.12 85 LYS A C 1
ATOM 667 O O . LYS A 1 85 ? -6.743 22.958 17.115 1.00 79.12 85 LYS A O 1
ATOM 672 N N . ARG A 1 86 ? -8.454 21.556 16.767 1.00 82.94 86 ARG A N 1
ATOM 673 C CA . ARG A 1 86 ? -7.651 20.452 16.231 1.00 82.94 86 ARG A CA 1
ATOM 674 C C . ARG A 1 86 ? -7.882 20.318 14.729 1.00 82.94 86 ARG A C 1
ATOM 676 O O . ARG A 1 86 ? -9.007 20.472 14.264 1.00 82.94 86 ARG A O 1
ATOM 683 N N . PHE A 1 87 ? -6.841 19.962 13.981 1.00 88.50 87 PHE A N 1
ATOM 684 C CA . PHE A 1 87 ? -6.904 19.801 12.524 1.00 88.50 87 PHE A CA 1
ATOM 685 C C . PHE A 1 87 ? -6.422 18.412 12.086 1.00 88.50 87 PHE A C 1
ATOM 687 O O . PHE A 1 87 ? -5.654 17.757 12.794 1.00 88.50 87 PHE A O 1
ATOM 694 N N . ARG A 1 88 ? -6.899 17.950 10.926 1.00 88.88 88 ARG A N 1
ATOM 695 C CA . ARG A 1 88 ? -6.360 16.810 10.173 1.00 88.88 88 ARG A CA 1
ATOM 696 C C . ARG A 1 88 ? -5.673 17.346 8.931 1.00 88.88 88 ARG A C 1
ATOM 698 O O . ARG A 1 88 ? -6.263 18.160 8.226 1.00 88.88 88 ARG A O 1
ATOM 705 N N . VAL A 1 89 ? -4.464 16.872 8.664 1.00 91.50 89 VAL A N 1
ATOM 706 C CA . VAL A 1 89 ? -3.792 17.136 7.392 1.00 91.50 89 VAL A CA 1
ATOM 707 C C . VAL A 1 89 ? -4.320 16.129 6.383 1.00 91.50 89 VAL A C 1
ATOM 709 O O . VAL A 1 89 ? -4.147 14.929 6.567 1.00 91.50 89 VAL A O 1
ATOM 712 N N . ILE A 1 90 ? -4.951 16.613 5.322 1.00 94.75 90 ILE A N 1
ATOM 713 C CA . ILE A 1 90 ? -5.305 15.799 4.166 1.00 94.75 90 ILE A CA 1
ATOM 714 C C . ILE A 1 90 ? -4.228 15.988 3.109 1.00 94.75 90 ILE A C 1
ATOM 716 O O . ILE A 1 90 ? -3.831 17.112 2.809 1.00 94.75 90 ILE A O 1
ATOM 720 N N . ALA A 1 91 ? -3.749 14.876 2.568 1.00 96.12 91 ALA A N 1
ATOM 721 C CA . ALA A 1 91 ? -2.754 14.815 1.516 1.00 96.12 91 ALA A CA 1
ATOM 722 C C . ALA A 1 91 ? -3.370 14.124 0.298 1.00 96.12 91 ALA A C 1
ATOM 724 O O . ALA A 1 91 ? -3.535 12.904 0.277 1.00 96.12 91 ALA A O 1
ATOM 725 N N . VAL A 1 92 ? -3.718 14.922 -0.711 1.00 96.44 92 VAL A N 1
ATOM 726 C CA . VAL A 1 92 ? -4.296 14.434 -1.967 1.00 96.44 92 VAL A CA 1
ATOM 727 C C . VAL A 1 92 ? -3.176 14.280 -2.995 1.00 96.44 92 VAL A C 1
ATOM 729 O O . VAL A 1 92 ? -2.492 15.269 -3.259 1.00 96.44 92 VAL A O 1
ATOM 732 N N . PRO A 1 93 ? -2.967 13.085 -3.573 1.00 97.12 93 PRO A N 1
ATOM 733 C CA . PRO A 1 93 ? -1.933 12.886 -4.584 1.00 97.12 93 PRO A CA 1
ATOM 734 C C . PRO A 1 93 ? -2.146 13.787 -5.806 1.00 97.12 93 PRO A C 1
ATOM 736 O O . PRO A 1 93 ? -3.288 14.095 -6.158 1.00 97.12 93 PRO A O 1
ATOM 739 N N . SER A 1 94 ? -1.062 14.163 -6.488 1.00 96.00 94 SER A N 1
ATOM 740 C CA . SER A 1 94 ? -1.144 14.790 -7.812 1.00 96.00 94 SER A CA 1
ATOM 741 C C . SER A 1 94 ? -1.941 13.907 -8.790 1.00 96.00 94 SER A C 1
ATOM 743 O O . SER A 1 94 ? -1.990 12.689 -8.601 1.00 96.00 94 SER A O 1
ATOM 745 N N . PRO A 1 95 ? -2.561 14.461 -9.850 1.00 96.69 95 PRO A N 1
ATOM 746 C CA . PRO A 1 95 ? -3.399 13.679 -10.765 1.00 96.69 95 PRO A CA 1
ATOM 747 C C . PRO A 1 95 ? -2.711 12.424 -11.327 1.00 96.69 95 PRO A C 1
ATOM 749 O O . PRO A 1 95 ? -3.302 11.344 -11.338 1.00 96.69 95 PRO A O 1
ATOM 752 N N . ALA A 1 96 ? -1.437 12.538 -11.712 1.00 96.25 96 ALA A N 1
ATOM 753 C CA . ALA A 1 96 ? -0.653 11.413 -12.212 1.00 96.25 96 ALA A CA 1
ATOM 754 C C . ALA A 1 96 ? -0.357 10.368 -11.118 1.00 96.25 96 ALA A C 1
ATOM 756 O O . ALA A 1 96 ? -0.554 9.173 -11.338 1.00 96.25 96 ALA A O 1
ATOM 757 N N . LEU A 1 97 ? 0.023 10.795 -9.906 1.00 97.19 97 LEU A N 1
ATOM 758 C CA . LEU A 1 97 ? 0.225 9.868 -8.787 1.00 97.19 97 LEU A CA 1
ATOM 759 C C . LEU A 1 97 ? -1.087 9.182 -8.377 1.00 97.19 97 LEU A C 1
ATOM 761 O O . LEU A 1 97 ? -1.107 7.987 -8.089 1.00 97.19 97 LEU A O 1
ATOM 765 N N . MET A 1 98 ? -2.202 9.912 -8.406 1.00 97.94 98 MET A N 1
ATOM 766 C CA . MET A 1 98 ? -3.529 9.374 -8.130 1.00 97.94 98 MET A CA 1
ATOM 767 C C . MET A 1 98 ? -3.923 8.300 -9.147 1.00 97.94 98 MET A C 1
ATOM 769 O O . MET A 1 98 ? -4.506 7.292 -8.751 1.00 97.94 98 MET A O 1
ATOM 773 N N . LYS A 1 99 ? -3.588 8.476 -10.433 1.00 97.94 99 LYS A N 1
ATOM 774 C CA . LYS A 1 99 ? -3.825 7.470 -11.481 1.00 97.94 99 LYS A CA 1
ATOM 775 C C . LYS A 1 99 ? -3.097 6.163 -11.165 1.00 97.94 99 LYS A C 1
ATOM 777 O O . LYS A 1 99 ? -3.727 5.106 -11.153 1.00 97.94 99 LYS A O 1
ATOM 782 N N . VAL A 1 100 ? -1.817 6.241 -10.797 1.00 98.12 100 VAL A N 1
ATOM 783 C CA . VAL A 1 100 ? -1.018 5.063 -10.414 1.00 98.12 100 VAL A CA 1
ATOM 784 C C . VAL A 1 100 ? -1.547 4.407 -9.148 1.00 98.12 100 VAL A C 1
ATOM 786 O O . VAL A 1 100 ? -1.728 3.195 -9.109 1.00 98.12 100 VAL A O 1
ATOM 789 N N . GLN A 1 101 ? -1.854 5.190 -8.116 1.00 98.31 101 GLN A N 1
ATOM 790 C CA . GLN A 1 101 ? -2.382 4.644 -6.870 1.00 98.31 101 GLN A CA 1
ATOM 791 C C . GLN A 1 101 ? -3.755 3.994 -7.071 1.00 98.31 101 GLN A C 1
ATOM 793 O O . GLN A 1 101 ? -3.989 2.910 -6.551 1.00 98.31 101 GLN A O 1
ATOM 798 N N . ARG A 1 102 ? -4.640 4.574 -7.893 1.00 97.81 102 ARG A N 1
ATOM 799 C CA . ARG A 1 102 ? -5.897 3.918 -8.284 1.00 97.81 102 ARG A CA 1
ATOM 800 C C . ARG A 1 102 ? -5.636 2.624 -9.039 1.00 97.81 102 ARG A C 1
ATOM 802 O O . ARG A 1 102 ? -6.315 1.643 -8.761 1.00 97.81 102 ARG A O 1
ATOM 809 N N . TRP A 1 103 ? -4.672 2.592 -9.956 1.00 97.94 103 TRP A N 1
ATOM 810 C CA . TRP A 1 103 ? -4.306 1.355 -10.643 1.00 97.94 103 TRP A CA 1
ATOM 811 C C . TRP A 1 103 ? -3.870 0.276 -9.642 1.00 97.94 103 TRP A C 1
ATOM 813 O O . TRP A 1 103 ? -4.404 -0.829 -9.676 1.00 97.94 103 TRP A O 1
ATOM 823 N N . ILE A 1 104 ? -3.002 0.621 -8.683 1.00 98.12 104 ILE A N 1
ATOM 824 C CA . ILE A 1 104 ? -2.563 -0.281 -7.603 1.00 98.12 104 ILE A CA 1
ATOM 825 C C . ILE A 1 104 ? -3.763 -0.764 -6.777 1.00 98.12 104 ILE A C 1
ATOM 827 O O . ILE A 1 104 ? -3.889 -1.960 -6.521 1.00 98.12 104 ILE A O 1
ATOM 831 N N . THR A 1 105 ? -4.679 0.131 -6.402 1.00 96.06 105 THR A N 1
ATOM 832 C CA . THR A 1 105 ? -5.903 -0.231 -5.678 1.00 96.06 105 THR A CA 1
ATOM 833 C C . THR A 1 105 ? -6.737 -1.241 -6.464 1.00 96.06 105 THR A C 1
ATOM 835 O O . THR A 1 105 ? -7.106 -2.270 -5.921 1.00 96.06 105 THR A O 1
ATOM 838 N N . HIS A 1 106 ? -7.007 -1.001 -7.747 1.00 95.19 106 HIS A N 1
ATOM 839 C CA . HIS A 1 106 ? -7.913 -1.854 -8.525 1.00 95.19 106 HIS A CA 1
ATOM 840 C C . HIS A 1 106 ? -7.280 -3.157 -9.013 1.00 95.19 106 HIS A C 1
ATOM 842 O O . HIS A 1 106 ? -8.012 -4.091 -9.315 1.00 95.19 106 HIS A O 1
ATOM 848 N N . ARG A 1 107 ? -5.953 -3.201 -9.173 1.00 95.62 107 ARG A N 1
ATOM 849 C CA . ARG A 1 107 ? -5.248 -4.325 -9.812 1.00 95.62 107 ARG A CA 1
ATOM 850 C C . ARG A 1 107 ? -4.404 -5.153 -8.859 1.00 95.62 107 ARG A C 1
ATOM 852 O O . ARG A 1 107 ? -3.995 -6.246 -9.227 1.00 95.62 107 ARG A O 1
ATOM 859 N N . ILE A 1 108 ? -4.123 -4.637 -7.667 1.00 96.00 108 ILE A N 1
ATOM 860 C CA . ILE A 1 108 ? -3.327 -5.331 -6.655 1.00 96.00 108 ILE A CA 1
ATOM 861 C C . ILE A 1 108 ? -4.145 -5.426 -5.372 1.00 96.00 108 ILE A C 1
ATOM 863 O O . ILE A 1 108 ? -4.616 -6.502 -5.023 1.00 96.00 108 ILE A O 1
ATOM 867 N N . LEU A 1 109 ? -4.360 -4.301 -4.686 1.00 95.31 109 LEU A N 1
ATOM 868 C CA . LEU A 1 109 ? -4.899 -4.307 -3.320 1.00 95.31 109 LEU A CA 1
ATOM 869 C C . LEU A 1 109 ? -6.356 -4.784 -3.263 1.00 95.31 109 LEU A C 1
ATOM 871 O O . LEU A 1 109 ? -6.724 -5.484 -2.329 1.00 95.31 109 LEU A O 1
ATOM 875 N N . GLY A 1 110 ? -7.148 -4.475 -4.292 1.00 92.44 110 GLY A N 1
ATOM 876 C CA . GLY A 1 110 ? -8.546 -4.880 -4.482 1.00 92.44 110 GLY A CA 1
ATOM 877 C C . GLY A 1 110 ? -8.792 -6.386 -4.439 1.00 92.44 110 GLY A C 1
ATOM 878 O O . GLY A 1 110 ? -9.917 -6.811 -4.194 1.00 92.44 110 GLY A O 1
ATOM 879 N N . HIS A 1 111 ? -7.748 -7.184 -4.663 1.00 91.75 111 HIS A N 1
ATOM 880 C CA . HIS A 1 111 ? -7.818 -8.642 -4.686 1.00 91.75 111 HIS A CA 1
ATOM 881 C C . HIS A 1 111 ? -7.334 -9.285 -3.381 1.00 91.75 111 HIS A C 1
ATOM 883 O O . HIS A 1 111 ? -7.435 -10.501 -3.226 1.00 91.75 111 HIS A O 1
ATOM 889 N N . VAL A 1 112 ? -6.816 -8.498 -2.433 1.00 90.81 112 VAL A N 1
ATOM 890 C CA . VAL A 1 112 ? -6.236 -8.995 -1.181 1.00 90.81 112 VAL A CA 1
ATOM 891 C C . VAL A 1 112 ? -7.227 -8.791 -0.043 1.00 90.81 112 VAL A C 1
ATOM 893 O O . VAL A 1 112 ? -7.683 -7.676 0.201 1.00 90.81 112 VAL A O 1
ATOM 896 N N . ARG A 1 113 ? -7.544 -9.870 0.679 1.00 87.25 113 ARG A N 1
ATOM 897 C CA . ARG A 1 113 ? -8.458 -9.806 1.824 1.00 87.25 113 ARG A CA 1
ATOM 898 C C . ARG A 1 113 ? -7.731 -9.285 3.077 1.00 87.25 113 ARG A C 1
ATOM 900 O O . ARG A 1 113 ? -6.645 -9.790 3.384 1.00 87.25 113 ARG A O 1
ATOM 907 N N . PRO A 1 114 ? -8.289 -8.284 3.785 1.00 88.00 114 PRO A N 1
ATOM 908 C CA . PRO A 1 114 ? -7.798 -7.871 5.097 1.00 88.00 114 PRO A CA 1
ATOM 909 C C . PRO A 1 114 ? -8.214 -8.879 6.186 1.00 88.00 114 PRO A C 1
ATOM 911 O O . PRO A 1 114 ? -8.752 -9.944 5.880 1.00 88.00 114 PRO A O 1
ATOM 914 N N . HIS A 1 115 ? -7.935 -8.550 7.452 1.00 88.69 115 HIS A N 1
ATOM 915 C CA . HIS A 1 115 ? -8.448 -9.295 8.605 1.00 88.69 115 HIS A CA 1
ATOM 916 C C . HIS A 1 115 ? -9.985 -9.378 8.573 1.00 88.69 115 HIS A C 1
ATOM 918 O O . HIS A 1 115 ? -10.631 -8.442 8.102 1.00 88.69 115 HIS A O 1
ATOM 924 N N . SER A 1 116 ? -10.575 -10.459 9.088 1.00 84.69 116 SER A N 1
ATOM 925 C CA . SER A 1 116 ? -12.036 -10.670 9.115 1.00 84.69 116 SER A CA 1
ATOM 926 C C . SER A 1 116 ? -12.779 -9.577 9.892 1.00 84.69 116 SER A C 1
ATOM 928 O O . SER A 1 116 ? -13.818 -9.110 9.441 1.00 84.69 116 SER A O 1
ATOM 930 N N . ALA A 1 117 ? -12.201 -9.118 11.004 1.00 84.81 117 ALA A N 1
ATOM 931 C CA . ALA A 1 117 ? -12.693 -7.988 11.802 1.00 84.81 117 ALA A CA 1
ATOM 932 C C . ALA A 1 117 ? -12.469 -6.604 11.141 1.00 84.81 117 ALA A C 1
ATOM 934 O O . ALA A 1 117 ? -12.849 -5.564 11.666 1.00 84.81 117 ALA A O 1
ATOM 935 N N . SER A 1 118 ? -11.830 -6.534 9.968 1.00 83.00 118 SER A N 1
ATOM 936 C CA . SER A 1 118 ? -11.577 -5.261 9.287 1.00 83.00 118 SER A CA 1
ATOM 937 C C . SER A 1 118 ? -12.767 -4.857 8.410 1.00 83.00 118 SER A C 1
ATOM 939 O O . SER A 1 118 ? -12.768 -5.049 7.197 1.00 83.00 118 SER A O 1
ATOM 941 N N . VAL A 1 119 ? -13.776 -4.257 9.038 1.00 74.75 119 VAL A N 1
ATOM 942 C CA . VAL A 1 119 ? -15.048 -3.824 8.417 1.00 74.75 119 VAL A CA 1
ATOM 943 C C . VAL A 1 119 ? -15.007 -2.411 7.814 1.00 74.75 119 VAL A C 1
ATOM 945 O O . VAL A 1 119 ? -16.041 -1.780 7.594 1.00 74.75 119 VAL A O 1
ATOM 948 N N . ALA A 1 120 ? -13.811 -1.855 7.607 1.00 71.19 120 ALA A N 1
ATOM 949 C CA . ALA A 1 120 ? -13.638 -0.503 7.093 1.00 71.19 120 ALA A CA 1
ATOM 950 C C . ALA A 1 120 ? -12.987 -0.503 5.706 1.00 71.19 120 ALA A C 1
ATOM 952 O O . ALA A 1 120 ? -11.889 -1.026 5.521 1.00 71.19 120 ALA A O 1
ATOM 953 N N . PHE A 1 121 ? -13.599 0.238 4.776 1.00 69.19 121 PHE A N 1
ATOM 954 C CA . PHE A 1 121 ? -13.075 0.538 3.436 1.00 69.19 121 PHE A CA 1
ATOM 955 C C . PHE A 1 121 ? -12.999 -0.646 2.456 1.00 69.19 121 PHE A C 1
ATOM 957 O O . PHE A 1 121 ? -12.393 -0.497 1.390 1.00 69.19 121 PHE A O 1
ATOM 964 N N . SER A 1 122 ? -13.637 -1.778 2.755 1.00 72.00 122 SER A N 1
ATOM 965 C CA . SER A 1 122 ? -13.850 -2.868 1.800 1.00 72.00 122 SER A CA 1
ATOM 966 C C . SER A 1 122 ? -15.157 -2.673 1.024 1.00 72.00 122 SER A C 1
ATOM 968 O O . SER A 1 122 ? -16.067 -1.936 1.413 1.00 72.00 122 SER A O 1
ATOM 970 N N . LYS A 1 123 ? -15.248 -3.300 -0.153 1.00 70.12 123 LYS A N 1
ATOM 971 C CA . LYS A 1 123 ? -16.439 -3.207 -1.002 1.00 70.12 123 LYS A CA 1
ATOM 972 C C . LYS A 1 123 ? -17.601 -3.954 -0.338 1.00 70.12 123 LYS A C 1
ATOM 974 O O . LYS A 1 123 ? -17.544 -5.172 -0.233 1.00 70.12 123 LYS A O 1
ATOM 979 N N . GLY A 1 124 ? -18.662 -3.229 0.011 1.00 74.25 124 GLY A N 1
ATOM 980 C CA . GLY A 1 124 ? -19.857 -3.787 0.658 1.00 74.25 124 GLY A CA 1
ATOM 981 C C . GLY A 1 124 ? -19.938 -3.522 2.162 1.00 74.25 124 GLY A C 1
ATOM 982 O O . GLY A 1 124 ? -20.980 -3.789 2.752 1.00 74.25 124 GLY A O 1
ATOM 983 N N . ASP A 1 125 ? -18.895 -2.941 2.760 1.00 76.38 125 ASP A N 1
ATOM 984 C CA . ASP A 1 125 ? -18.902 -2.573 4.173 1.00 76.38 125 ASP A CA 1
ATOM 985 C C . ASP A 1 125 ? -19.933 -1.472 4.442 1.00 76.38 125 ASP A C 1
ATOM 987 O O . ASP A 1 125 ? -19.997 -0.459 3.735 1.00 76.38 125 ASP A O 1
ATOM 991 N N . THR A 1 126 ? -20.722 -1.646 5.501 1.00 83.75 126 THR A N 1
ATOM 992 C CA . THR A 1 126 ? -21.671 -0.634 5.971 1.00 83.75 126 THR A CA 1
ATOM 993 C C . THR A 1 126 ? -21.399 -0.299 7.429 1.00 83.75 126 THR A C 1
ATOM 995 O O . THR A 1 126 ? -20.960 -1.141 8.209 1.00 83.75 126 THR A O 1
ATOM 998 N N . LEU A 1 127 ? -21.703 0.942 7.821 1.00 85.44 127 LEU A N 1
ATOM 999 C CA . LEU A 1 127 ? -21.588 1.360 9.222 1.00 85.44 127 LEU A CA 1
ATOM 1000 C C . LEU A 1 127 ? -22.481 0.527 10.150 1.00 85.44 127 LEU A C 1
ATOM 1002 O O . LEU A 1 127 ? -22.145 0.359 11.316 1.00 85.44 127 LEU A O 1
ATOM 1006 N N . VAL A 1 128 ? -23.600 0.015 9.631 1.00 88.19 128 VAL A N 1
ATOM 1007 C CA . VAL A 1 128 ? -24.514 -0.854 10.377 1.00 88.19 128 VAL A CA 1
ATOM 1008 C C . VAL A 1 128 ? -23.856 -2.205 10.637 1.00 88.19 128 VAL A C 1
ATOM 1010 O O . VAL A 1 128 ? -23.749 -2.588 11.794 1.00 88.19 128 VAL A O 1
ATOM 1013 N N . ALA A 1 129 ? -23.322 -2.862 9.601 1.00 84.88 129 ALA A N 1
ATOM 1014 C CA . ALA A 1 129 ? -22.627 -4.144 9.742 1.00 84.88 129 ALA A CA 1
ATOM 1015 C C . ALA A 1 129 ? -21.382 -4.054 10.643 1.00 84.88 129 ALA A C 1
ATOM 1017 O O . ALA A 1 129 ? -21.030 -5.021 11.304 1.00 84.88 129 ALA A O 1
ATOM 1018 N N . ALA A 1 130 ? -20.730 -2.889 10.703 1.00 86.50 130 ALA A N 1
ATOM 1019 C CA . ALA A 1 130 ? -19.627 -2.649 11.632 1.00 86.50 130 ALA A CA 1
ATOM 1020 C C . ALA A 1 130 ? -20.086 -2.478 13.093 1.00 86.50 130 ALA A C 1
ATOM 1022 O O . ALA A 1 130 ? -19.331 -2.766 14.014 1.00 86.50 130 ALA A O 1
ATOM 1023 N N . ALA A 1 131 ? -21.300 -1.970 13.323 1.00 89.25 131 ALA A N 1
ATOM 1024 C CA . ALA A 1 131 ? -21.829 -1.721 14.664 1.00 89.25 131 ALA A CA 1
ATOM 1025 C C . ALA A 1 131 ? -22.604 -2.919 15.237 1.00 89.25 131 ALA A C 1
ATOM 1027 O O . ALA A 1 131 ? -22.628 -3.107 16.452 1.00 89.25 131 ALA A O 1
ATOM 1028 N N . GLU A 1 132 ? -23.223 -3.715 14.366 1.00 90.00 132 GLU A N 1
ATOM 1029 C CA . GLU A 1 132 ? -24.063 -4.867 14.702 1.00 90.00 132 GLU A CA 1
ATOM 1030 C C . GLU A 1 132 ? -23.387 -5.886 15.640 1.00 90.00 132 GLU A C 1
ATOM 1032 O O . GLU A 1 132 ? -24.029 -6.270 16.620 1.00 90.00 132 GLU A O 1
ATOM 1037 N N . PRO A 1 133 ? -22.098 -6.254 15.473 1.00 88.69 133 PRO A N 1
ATOM 1038 C CA . PRO A 1 133 ? -21.432 -7.197 16.375 1.00 88.69 133 PRO A CA 1
ATOM 1039 C C . PRO A 1 133 ? -21.327 -6.710 17.828 1.00 88.69 133 PRO A C 1
ATOM 1041 O O . PRO A 1 133 ? -21.114 -7.507 18.739 1.00 88.69 133 PRO A O 1
ATOM 1044 N N . HIS A 1 134 ? -21.474 -5.404 18.064 1.00 90.38 134 HIS A N 1
ATOM 1045 C CA . HIS A 1 134 ? -21.426 -4.810 19.398 1.00 90.38 134 HIS A CA 1
ATOM 1046 C C . HIS A 1 134 ? -22.807 -4.691 20.060 1.00 90.38 134 HIS A C 1
ATOM 1048 O O . HIS A 1 134 ? -22.897 -4.350 21.245 1.00 90.38 134 HIS A O 1
ATOM 1054 N N . CYS A 1 135 ? -23.898 -4.922 19.324 1.00 91.38 135 CYS A N 1
ATOM 1055 C CA . CYS A 1 135 ? -25.249 -4.812 19.860 1.00 91.38 135 CYS A CA 1
ATOM 1056 C C . CYS A 1 135 ? -25.488 -5.865 20.955 1.00 91.38 135 CYS A C 1
ATOM 1058 O O . CYS A 1 135 ? -25.197 -7.043 20.786 1.00 91.38 135 CYS A O 1
ATOM 1060 N N . GLY A 1 136 ? -26.020 -5.435 22.104 1.00 89.94 136 GLY A N 1
ATOM 1061 C CA . GLY A 1 136 ? -26.261 -6.315 23.256 1.00 89.94 136 GLY A CA 1
ATOM 1062 C C . GLY A 1 136 ? -25.029 -6.597 24.127 1.00 89.94 136 GLY A C 1
ATOM 1063 O O . GLY A 1 136 ? -25.159 -7.255 25.160 1.00 89.94 136 GLY A O 1
ATOM 1064 N N . ALA A 1 137 ? -23.848 -6.071 23.779 1.00 91.12 137 ALA A N 1
ATOM 1065 C CA . ALA A 1 137 ? -22.662 -6.195 24.618 1.00 91.12 137 ALA A CA 1
ATOM 1066 C C . ALA A 1 137 ? -22.852 -5.460 25.958 1.00 91.12 137 ALA A C 1
ATOM 1068 O O . ALA A 1 137 ? -23.125 -4.260 25.996 1.00 91.12 137 ALA A O 1
ATOM 1069 N N . ARG A 1 138 ? -22.656 -6.171 27.078 1.00 93.31 138 ARG A N 1
ATOM 1070 C CA . ARG A 1 138 ? -22.714 -5.579 28.430 1.00 93.31 138 ARG A CA 1
ATOM 1071 C C . ARG A 1 138 ? -21.571 -4.589 28.677 1.00 93.31 138 ARG A C 1
ATOM 1073 O O . ARG A 1 138 ? -21.748 -3.609 29.393 1.00 93.31 138 ARG A O 1
ATOM 1080 N N . TRP A 1 139 ? -20.405 -4.867 28.099 1.00 92.12 139 TRP A N 1
ATOM 1081 C CA . TRP A 1 139 ? -19.198 -4.055 28.210 1.00 92.12 139 TRP A CA 1
ATOM 1082 C C . TRP A 1 139 ? -18.527 -3.949 26.844 1.00 92.12 139 TRP A C 1
ATOM 1084 O O . TRP A 1 139 ? -18.457 -4.934 26.114 1.00 92.12 139 TRP A O 1
ATOM 1094 N N . ILE A 1 140 ? -18.011 -2.762 26.520 1.00 93.06 140 ILE A N 1
ATOM 1095 C CA . ILE A 1 140 ? -17.269 -2.499 25.282 1.00 93.06 140 ILE A CA 1
ATOM 1096 C C . ILE A 1 140 ? -15.930 -1.864 25.650 1.00 93.06 140 ILE A C 1
ATOM 1098 O O . ILE A 1 140 ? -15.885 -0.791 26.256 1.00 93.06 140 ILE A O 1
ATOM 1102 N N . VAL A 1 141 ? -14.835 -2.512 25.253 1.00 92.00 141 VAL A N 1
ATOM 1103 C CA . VAL A 1 141 ? -13.485 -1.955 25.384 1.00 92.00 141 VAL A CA 1
ATOM 1104 C C . VAL A 1 141 ? -13.161 -1.177 24.117 1.00 92.00 141 VAL A C 1
ATOM 1106 O O . VAL A 1 141 ? -12.992 -1.747 23.044 1.00 92.00 141 VAL A O 1
ATOM 1109 N N . LYS A 1 142 ? -13.071 0.150 24.234 1.00 91.12 142 LYS A N 1
ATOM 1110 C CA . LYS A 1 142 ? -12.759 1.021 23.100 1.00 91.12 142 LYS A CA 1
ATOM 1111 C C . LYS A 1 142 ? -11.267 1.325 23.034 1.00 91.12 142 LYS A C 1
ATOM 1113 O O . LYS A 1 142 ? -10.713 1.927 23.951 1.00 91.12 142 LYS A O 1
ATOM 1118 N N . MET A 1 143 ? -10.650 1.004 21.901 1.00 89.81 143 MET A N 1
ATOM 1119 C CA . MET A 1 143 ? -9.254 1.322 21.599 1.00 89.81 143 MET A CA 1
ATOM 1120 C C . MET A 1 143 ? -9.180 2.217 20.354 1.00 89.81 143 MET A C 1
ATOM 1122 O O . MET A 1 143 ? -9.963 2.054 19.424 1.00 89.81 143 MET A O 1
ATOM 1126 N N . ASP A 1 144 ? -8.264 3.190 20.339 1.00 89.44 144 ASP A N 1
ATOM 1127 C CA . ASP A 1 144 ? -8.030 4.066 19.180 1.00 89.44 144 ASP A CA 1
ATOM 1128 C C . ASP A 1 144 ? -6.529 4.279 18.968 1.00 89.44 144 ASP A C 1
ATOM 1130 O O . ASP A 1 144 ? -5.773 4.502 19.919 1.00 89.44 144 ASP A O 1
ATOM 1134 N N . VAL A 1 145 ? -6.092 4.245 17.708 1.00 90.56 145 VAL A N 1
ATOM 1135 C CA . VAL A 1 145 ? -4.690 4.468 17.343 1.00 90.56 145 VAL A CA 1
ATOM 1136 C C . VAL A 1 145 ? -4.490 5.923 16.941 1.00 90.56 145 VAL A C 1
ATOM 1138 O O . VAL A 1 145 ? -5.008 6.414 15.934 1.00 90.56 145 VAL A O 1
ATOM 1141 N N . ARG A 1 146 ? -3.651 6.631 17.701 1.00 88.44 146 ARG A N 1
ATOM 1142 C CA . ARG A 1 146 ? -3.307 8.024 17.401 1.00 88.44 146 ARG A CA 1
ATOM 1143 C C . ARG A 1 146 ? -2.615 8.132 16.039 1.00 88.44 146 ARG A C 1
ATOM 1145 O O . ARG A 1 146 ? -1.555 7.551 15.835 1.00 88.44 146 ARG A O 1
ATOM 1152 N N . ASN A 1 147 ? -3.161 8.988 15.171 1.00 88.88 147 ASN A N 1
ATOM 1153 C CA . ASN A 1 147 ? -2.618 9.283 13.838 1.00 88.88 147 ASN A CA 1
ATOM 1154 C C . ASN A 1 147 ? -2.353 7.998 13.031 1.00 88.88 147 ASN A C 1
ATOM 1156 O O . ASN A 1 147 ? -1.231 7.753 12.598 1.00 88.88 147 ASN A O 1
ATOM 1160 N N . PHE A 1 148 ? -3.379 7.151 12.911 1.00 93.00 148 PHE A N 1
ATOM 1161 C CA . PHE A 1 148 ? -3.290 5.805 12.342 1.00 93.00 148 PHE A CA 1
ATOM 1162 C C . PHE A 1 148 ? -2.519 5.732 11.012 1.00 93.00 148 PHE A C 1
ATOM 1164 O O . PHE A 1 148 ? -1.523 5.021 10.927 1.00 93.00 148 PHE A O 1
ATOM 1171 N N . PHE A 1 149 ? -2.895 6.518 9.997 1.00 94.44 149 PHE A N 1
ATOM 1172 C CA . PHE A 1 149 ? -2.181 6.511 8.712 1.00 94.44 149 PHE A CA 1
ATOM 1173 C C . PHE A 1 149 ? -0.728 6.975 8.858 1.00 94.44 149 PHE A C 1
ATOM 1175 O O . PHE A 1 149 ? 0.191 6.394 8.284 1.00 94.44 149 PHE A O 1
ATOM 1182 N N . GLU A 1 150 ? -0.492 8.002 9.668 1.00 93.06 150 GLU A N 1
ATOM 1183 C CA . GLU A 1 150 ? 0.840 8.541 9.896 1.00 93.06 150 GLU A CA 1
ATOM 1184 C C . GLU A 1 150 ? 1.730 7.678 10.792 1.00 93.06 150 GLU A C 1
ATOM 1186 O O . GLU A 1 150 ? 2.927 7.961 10.873 1.00 93.06 150 GLU A O 1
ATOM 1191 N N . SER A 1 151 ? 1.181 6.663 11.464 1.00 93.31 151 SER A N 1
ATOM 1192 C CA . SER A 1 151 ? 1.936 5.712 12.284 1.00 93.31 151 SER A CA 1
ATOM 1193 C C . SER A 1 151 ? 2.469 4.527 11.464 1.00 93.31 151 SER A C 1
ATOM 1195 O O . SER A 1 151 ? 3.472 3.910 11.846 1.00 93.31 151 SER A O 1
ATOM 1197 N N . ILE A 1 152 ? 1.854 4.260 10.307 1.00 95.56 152 ILE A N 1
ATOM 1198 C CA . ILE A 1 152 ? 2.235 3.197 9.376 1.00 95.56 152 ILE A CA 1
ATOM 1199 C C . ILE A 1 152 ? 3.347 3.710 8.464 1.00 95.56 152 ILE A C 1
ATOM 1201 O O . ILE A 1 152 ? 3.153 4.629 7.665 1.00 95.56 152 ILE A O 1
ATOM 1205 N N . ASN A 1 153 ? 4.536 3.124 8.604 1.00 94.81 153 ASN A N 1
ATOM 1206 C CA . ASN A 1 153 ? 5.733 3.557 7.893 1.00 94.81 153 ASN A CA 1
ATOM 1207 C C . ASN A 1 153 ? 5.940 2.804 6.568 1.00 94.81 153 ASN A C 1
ATOM 1209 O O . ASN A 1 153 ? 5.311 1.786 6.284 1.00 94.81 153 ASN A O 1
ATOM 1213 N N . GLU A 1 154 ? 6.876 3.310 5.767 1.00 95.06 154 GLU A N 1
ATOM 1214 C CA . GLU A 1 154 ? 7.282 2.731 4.482 1.00 95.06 154 GLU A CA 1
ATOM 1215 C C . GLU A 1 154 ? 7.693 1.253 4.586 1.00 95.06 154 GLU A C 1
ATOM 1217 O O . GLU A 1 154 ? 7.383 0.482 3.685 1.00 95.06 154 GLU A O 1
ATOM 1222 N N . ILE A 1 155 ? 8.310 0.827 5.698 1.00 94.94 155 ILE A N 1
ATOM 1223 C CA . ILE A 1 155 ? 8.677 -0.583 5.922 1.00 94.94 155 ILE A CA 1
ATOM 1224 C C . ILE A 1 155 ? 7.433 -1.467 6.035 1.00 94.94 155 ILE A C 1
ATOM 1226 O O . ILE A 1 155 ? 7.409 -2.554 5.460 1.00 94.94 155 ILE A O 1
ATOM 1230 N N . SER A 1 156 ? 6.405 -1.033 6.766 1.00 97.00 156 SER A N 1
ATOM 1231 C CA . SER A 1 156 ? 5.155 -1.789 6.867 1.00 97.00 156 SER A CA 1
ATOM 1232 C C . SER A 1 156 ? 4.508 -1.961 5.495 1.00 97.00 156 SER A C 1
ATOM 1234 O O . SER A 1 156 ? 4.130 -3.070 5.133 1.00 97.00 156 SER A O 1
ATOM 1236 N N . VAL A 1 157 ? 4.465 -0.895 4.691 1.00 98.25 157 VAL A N 1
ATOM 1237 C CA . VAL A 1 157 ? 3.926 -0.948 3.322 1.00 98.25 157 VAL A CA 1
ATOM 1238 C C . VAL A 1 157 ? 4.779 -1.845 2.416 1.00 98.25 157 VAL A C 1
ATOM 1240 O O . VAL A 1 157 ? 4.241 -2.657 1.669 1.00 98.25 157 VAL A O 1
ATOM 1243 N N . TYR A 1 158 ? 6.107 -1.757 2.520 1.00 97.69 158 TYR A N 1
ATOM 1244 C CA . TYR A 1 158 ? 7.037 -2.648 1.822 1.00 97.69 158 TYR A CA 1
ATOM 1245 C C . TYR A 1 158 ? 6.749 -4.120 2.138 1.00 97.69 158 TYR A C 1
ATOM 1247 O O . TYR A 1 158 ? 6.701 -4.944 1.229 1.00 97.69 158 TYR A O 1
ATOM 1255 N N . ARG A 1 159 ? 6.518 -4.453 3.415 1.00 97.88 159 ARG A N 1
ATOM 1256 C CA . ARG A 1 159 ? 6.217 -5.825 3.851 1.00 97.88 159 ARG A CA 1
ATOM 1257 C C . ARG A 1 159 ? 4.881 -6.330 3.314 1.00 97.88 159 ARG A C 1
ATOM 1259 O O . ARG A 1 159 ? 4.783 -7.517 3.025 1.00 97.88 159 ARG A O 1
ATOM 1266 N N . VAL A 1 160 ? 3.890 -5.451 3.146 1.00 97.88 160 VAL A N 1
ATOM 1267 C CA . VAL A 1 160 ? 2.624 -5.805 2.484 1.00 97.88 160 VAL A CA 1
ATOM 1268 C C . VAL A 1 160 ? 2.880 -6.222 1.037 1.00 97.88 160 VAL A C 1
ATOM 1270 O O . VAL A 1 160 ? 2.445 -7.289 0.635 1.00 97.88 160 VAL A O 1
ATOM 1273 N N . PHE A 1 161 ? 3.629 -5.447 0.249 1.00 98.25 161 PHE A N 1
ATOM 1274 C CA . PHE A 1 161 ? 3.930 -5.857 -1.130 1.00 98.25 161 PHE A CA 1
ATOM 1275 C C . PHE A 1 161 ? 4.835 -7.095 -1.188 1.00 98.25 161 PHE A C 1
ATOM 1277 O O . PHE A 1 161 ? 4.606 -7.987 -2.001 1.00 98.25 161 PHE A O 1
ATOM 1284 N N . GLN A 1 162 ? 5.807 -7.214 -0.285 1.00 97.62 162 GLN A N 1
ATOM 1285 C CA . GLN A 1 162 ? 6.662 -8.397 -0.221 1.00 97.62 162 GLN A CA 1
ATOM 1286 C C . GLN A 1 162 ? 5.856 -9.675 0.063 1.00 97.62 162 GLN A C 1
ATOM 1288 O O . GLN A 1 162 ? 6.122 -10.707 -0.550 1.00 97.62 162 GLN A O 1
ATOM 1293 N N . SER A 1 163 ? 4.861 -9.620 0.957 1.00 96.12 163 SER A N 1
ATOM 1294 C CA . SER A 1 163 ? 4.021 -10.783 1.272 1.00 96.12 163 SER A CA 1
ATOM 1295 C C . SER A 1 163 ? 3.095 -11.191 0.122 1.00 96.12 163 SER A C 1
ATOM 1297 O O . SER A 1 163 ? 2.650 -12.331 0.093 1.00 96.12 163 SER A O 1
ATOM 1299 N N . LEU A 1 164 ? 2.869 -10.303 -0.853 1.00 95.88 164 LEU A N 1
ATOM 1300 C CA . LEU A 1 164 ? 2.155 -10.587 -2.104 1.00 95.88 164 LEU A CA 1
ATOM 1301 C C . LEU A 1 164 ? 3.056 -11.180 -3.203 1.00 95.88 164 LEU A C 1
ATOM 1303 O O . LEU A 1 164 ? 2.622 -11.316 -4.343 1.00 95.88 164 LEU A O 1
ATOM 1307 N N . GLY A 1 165 ? 4.313 -11.507 -2.890 1.00 95.56 165 GLY A N 1
ATOM 1308 C CA . GLY A 1 165 ? 5.247 -12.136 -3.827 1.00 95.56 165 GLY A CA 1
ATOM 1309 C C . GLY A 1 165 ? 6.010 -11.158 -4.725 1.00 95.56 165 GLY A C 1
ATOM 1310 O O . GLY A 1 165 ? 6.785 -11.594 -5.578 1.00 95.56 165 GLY A O 1
ATOM 1311 N N . PHE A 1 166 ? 5.850 -9.840 -4.544 1.00 96.94 166 PHE A N 1
ATOM 1312 C CA . PHE A 1 166 ? 6.639 -8.862 -5.295 1.00 96.94 166 PHE A CA 1
ATOM 1313 C C . PHE A 1 166 ? 8.121 -8.925 -4.902 1.00 96.94 166 PHE A C 1
ATOM 1315 O O . PHE A 1 166 ? 8.492 -9.059 -3.733 1.00 96.94 166 PHE A O 1
ATOM 1322 N N . GLN A 1 167 ? 9.001 -8.754 -5.890 1.00 95.50 167 GLN A N 1
ATOM 1323 C CA . GLN A 1 167 ? 10.442 -8.689 -5.653 1.00 95.50 167 GLN A CA 1
ATOM 1324 C C . GLN A 1 167 ? 10.816 -7.495 -4.762 1.00 95.50 167 GLN A C 1
ATOM 1326 O O . GLN A 1 167 ? 10.101 -6.493 -4.692 1.00 95.50 167 GLN A O 1
ATOM 1331 N N . ARG A 1 168 ? 11.978 -7.577 -4.098 1.00 95.12 168 ARG A N 1
ATOM 1332 C CA . ARG A 1 168 ? 12.428 -6.579 -3.108 1.00 95.12 168 ARG A CA 1
ATOM 1333 C C . ARG A 1 168 ? 12.446 -5.151 -3.661 1.00 95.12 168 ARG A C 1
ATOM 1335 O O . ARG A 1 168 ? 11.918 -4.246 -3.026 1.00 95.12 168 ARG A O 1
ATOM 1342 N N . LEU A 1 169 ? 13.016 -4.941 -4.848 1.00 94.69 169 LEU A N 1
ATOM 1343 C CA . LEU A 1 169 ? 13.101 -3.599 -5.431 1.00 94.69 169 LEU A CA 1
ATOM 1344 C C . LEU A 1 169 ? 11.710 -3.030 -5.752 1.00 94.69 169 LEU A C 1
ATOM 1346 O O . LEU A 1 169 ? 11.397 -1.916 -5.344 1.00 94.69 169 LEU A O 1
ATOM 1350 N N . ILE A 1 170 ? 10.852 -3.825 -6.392 1.00 96.44 170 ILE A N 1
ATOM 1351 C CA . ILE A 1 170 ? 9.490 -3.406 -6.746 1.00 96.44 170 ILE A CA 1
ATOM 1352 C C . ILE A 1 170 ? 8.644 -3.145 -5.500 1.00 96.44 170 ILE A C 1
ATOM 1354 O O . ILE A 1 170 ? 7.908 -2.165 -5.453 1.00 96.44 170 ILE A O 1
ATOM 1358 N N . SER A 1 171 ? 8.798 -3.955 -4.452 1.00 97.75 171 SER A N 1
ATOM 1359 C CA . SER A 1 171 ? 8.123 -3.733 -3.168 1.00 97.75 171 SER A CA 1
ATOM 1360 C C . SER A 1 171 ? 8.516 -2.392 -2.540 1.00 97.75 171 SER A C 1
ATOM 1362 O O . SER A 1 171 ? 7.660 -1.688 -2.005 1.00 97.75 171 SER A O 1
ATOM 1364 N N . LEU A 1 172 ? 9.795 -2.006 -2.629 1.00 95.75 172 LEU A N 1
ATOM 1365 C CA . LEU A 1 172 ? 10.276 -0.703 -2.155 1.00 95.75 172 LEU A CA 1
ATOM 1366 C C . LEU A 1 172 ? 9.687 0.440 -2.983 1.00 95.75 172 LEU A C 1
ATOM 1368 O O . LEU A 1 172 ? 9.210 1.429 -2.429 1.00 95.75 172 LEU A O 1
ATOM 1372 N N . GLU A 1 173 ? 9.702 0.308 -4.305 1.00 96.75 173 GLU A N 1
ATOM 1373 C CA . GLU A 1 173 ? 9.178 1.324 -5.216 1.00 96.75 173 GLU A CA 1
ATOM 1374 C C . GLU A 1 173 ? 7.671 1.533 -5.033 1.00 96.75 173 GLU A C 1
ATOM 1376 O O . GLU A 1 173 ? 7.229 2.670 -4.864 1.00 96.75 173 GLU A O 1
ATOM 1381 N N . LEU A 1 174 ? 6.890 0.451 -4.963 1.00 98.31 174 LEU A N 1
ATOM 1382 C CA . LEU A 1 174 ? 5.456 0.496 -4.671 1.00 98.31 174 LEU A CA 1
ATOM 1383 C C . LEU A 1 174 ? 5.182 1.131 -3.302 1.00 98.31 174 LEU A C 1
ATOM 1385 O O . LEU A 1 174 ? 4.290 1.975 -3.179 1.00 98.31 174 LEU A O 1
ATOM 1389 N N . ALA A 1 175 ? 5.982 0.794 -2.285 1.00 97.81 175 ALA A N 1
ATOM 1390 C CA . ALA A 1 175 ? 5.867 1.411 -0.969 1.00 97.81 175 ALA A CA 1
ATOM 1391 C C . ALA A 1 175 ? 6.120 2.921 -1.016 1.00 97.81 175 ALA A C 1
ATOM 1393 O O . ALA A 1 175 ? 5.366 3.687 -0.413 1.00 97.81 175 ALA A O 1
ATOM 1394 N N . ARG A 1 176 ? 7.125 3.377 -1.771 1.00 95.94 176 ARG A N 1
ATOM 1395 C CA . ARG A 1 176 ? 7.424 4.808 -1.926 1.00 95.94 176 ARG A CA 1
ATOM 1396 C C . ARG A 1 176 ? 6.380 5.563 -2.734 1.00 95.94 176 ARG A C 1
ATOM 1398 O O . ARG A 1 176 ? 6.065 6.693 -2.375 1.00 95.94 176 ARG A O 1
ATOM 1405 N N . ILE A 1 177 ? 5.799 4.934 -3.754 1.00 97.31 177 ILE A N 1
ATOM 1406 C CA . ILE A 1 177 ? 4.658 5.477 -4.507 1.00 97.31 177 ILE A CA 1
ATOM 1407 C C . ILE A 1 177 ? 3.443 5.668 -3.589 1.00 97.31 177 ILE A C 1
ATOM 1409 O O . ILE A 1 177 ? 2.709 6.645 -3.728 1.00 97.31 177 ILE A O 1
ATOM 1413 N N . CYS A 1 178 ? 3.230 4.768 -2.628 1.00 98.00 178 CYS A N 1
ATOM 1414 C CA . CYS A 1 178 ? 2.071 4.802 -1.730 1.00 98.00 178 CYS A CA 1
ATOM 1415 C C . CYS A 1 178 ? 2.289 5.597 -0.433 1.00 98.00 178 CYS A C 1
ATOM 1417 O O . CYS A 1 178 ? 1.373 5.712 0.377 1.00 98.00 178 CYS A O 1
ATOM 1419 N N . THR A 1 179 ? 3.483 6.143 -0.209 1.00 96.62 179 THR A N 1
ATOM 1420 C CA . THR A 1 179 ? 3.822 6.875 1.018 1.00 96.62 179 THR A CA 1
ATOM 1421 C C . THR A 1 179 ? 4.395 8.249 0.704 1.00 96.62 179 THR A C 1
ATOM 1423 O O . THR A 1 179 ? 4.926 8.491 -0.380 1.00 96.62 179 THR A O 1
ATOM 1426 N N . ARG A 1 180 ? 4.337 9.163 1.673 1.00 94.19 180 ARG A N 1
ATOM 1427 C CA . ARG A 1 180 ? 4.935 10.499 1.557 1.00 94.19 180 ARG A CA 1
ATOM 1428 C C . ARG A 1 180 ? 5.869 10.820 2.706 1.00 94.19 180 ARG A C 1
ATOM 1430 O O . ARG A 1 180 ? 5.740 10.272 3.804 1.00 94.19 180 ARG A O 1
ATOM 1437 N N . LEU A 1 181 ? 6.783 11.752 2.461 1.00 90.56 181 LEU A N 1
ATOM 1438 C CA . LEU A 1 181 ? 7.624 12.322 3.502 1.00 90.56 181 LEU A CA 1
ATOM 1439 C C . LEU A 1 181 ? 6.799 13.357 4.279 1.00 90.56 181 LEU A C 1
ATOM 1441 O O . LEU A 1 181 ? 6.535 14.451 3.801 1.00 90.56 181 LEU A O 1
ATOM 1445 N N . GLY A 1 182 ? 6.359 13.011 5.488 1.00 82.69 182 GLY A N 1
ATOM 1446 C CA . GLY A 1 182 ? 5.664 13.962 6.362 1.00 82.69 182 GLY A CA 1
ATOM 1447 C C . GLY A 1 182 ? 6.597 15.042 6.921 1.00 82.69 182 GLY A C 1
ATOM 1448 O O . GLY A 1 182 ? 7.819 14.941 6.818 1.00 82.69 182 GLY A O 1
ATOM 1449 N N . SER A 1 183 ? 6.051 16.050 7.603 1.00 80.44 183 SER A N 1
ATOM 1450 C CA . SER A 1 183 ? 6.861 17.026 8.350 1.00 80.44 183 SER A CA 1
ATOM 1451 C C . SER A 1 183 ? 7.644 16.356 9.485 1.00 80.44 183 SER A C 1
ATOM 1453 O O . SER A 1 183 ? 7.203 15.341 10.040 1.00 80.44 183 SER A O 1
ATOM 1455 N N . LEU A 1 184 ? 8.795 16.924 9.854 1.00 79.50 184 LEU A N 1
ATOM 1456 C CA . LEU A 1 184 ? 9.556 16.480 11.021 1.00 79.50 184 LEU A CA 1
ATOM 1457 C C . LEU A 1 184 ? 8.752 16.772 12.294 1.00 79.50 184 LEU A C 1
ATOM 1459 O O . LEU A 1 184 ? 8.476 17.918 12.624 1.00 79.50 184 LEU A O 1
ATOM 1463 N N . THR A 1 185 ? 8.362 15.715 13.000 1.00 80.88 185 THR A N 1
ATOM 1464 C CA . THR A 1 185 ? 7.682 15.780 14.300 1.00 80.88 185 THR A CA 1
ATOM 1465 C C . THR A 1 185 ? 8.544 15.085 15.346 1.00 80.88 185 THR A C 1
ATOM 1467 O O . THR A 1 185 ? 9.407 14.279 14.995 1.00 80.88 185 THR A O 1
ATOM 1470 N N . THR A 1 186 ? 8.296 15.330 16.635 1.00 80.38 186 THR A N 1
ATOM 1471 C CA . THR A 1 186 ? 9.018 14.655 17.730 1.00 80.38 186 THR A CA 1
ATOM 1472 C C . THR A 1 186 ? 8.963 13.132 17.599 1.00 80.38 186 THR A C 1
ATOM 1474 O O . THR A 1 186 ? 9.988 12.469 17.708 1.00 80.38 186 THR A O 1
ATOM 1477 N N . SER A 1 187 ? 7.801 12.574 17.241 1.00 79.69 187 SER A N 1
ATOM 1478 C CA . SER A 1 187 ? 7.650 11.132 16.986 1.00 79.69 187 SER A CA 1
ATOM 1479 C C . SER A 1 187 ? 8.536 10.636 15.833 1.00 79.69 187 SER A C 1
ATOM 1481 O O . SER A 1 187 ? 9.121 9.557 15.920 1.00 79.69 187 SER A O 1
ATOM 1483 N N . ARG A 1 188 ? 8.714 11.444 14.779 1.00 83.44 188 ARG A N 1
ATOM 1484 C CA . ARG A 1 188 ? 9.552 11.107 13.615 1.00 83.44 188 ARG A CA 1
ATOM 1485 C C . ARG A 1 188 ? 11.052 11.285 13.846 1.00 83.44 188 ARG A C 1
ATOM 1487 O O . ARG A 1 188 ? 11.839 10.945 12.969 1.00 83.44 188 ARG A O 1
ATOM 1494 N N . LYS A 1 189 ? 11.467 11.762 15.023 1.00 84.69 189 LYS A N 1
ATOM 1495 C CA . LYS A 1 189 ? 12.872 11.697 15.451 1.00 84.69 189 LYS A CA 1
ATOM 1496 C C . LYS A 1 189 ? 13.273 10.288 15.905 1.00 84.69 189 LYS A C 1
ATOM 1498 O O . LYS A 1 189 ? 14.460 9.994 15.927 1.00 84.69 189 LYS A O 1
ATOM 1503 N N . ASN A 1 190 ? 12.313 9.412 16.219 1.00 87.19 190 ASN A N 1
ATOM 1504 C CA . ASN A 1 190 ? 12.598 8.035 16.626 1.00 87.19 190 ASN A CA 1
ATOM 1505 C C . ASN A 1 190 ? 13.304 7.251 15.493 1.00 87.19 190 ASN A C 1
ATOM 1507 O O . ASN A 1 190 ? 12.830 7.333 14.354 1.00 87.19 190 ASN A O 1
ATOM 1511 N N . PRO A 1 191 ? 14.351 6.449 15.790 1.00 86.62 191 PRO A N 1
ATOM 1512 C CA . PRO A 1 191 ? 15.096 5.643 14.814 1.00 86.62 191 PRO A CA 1
ATOM 1513 C C . PRO A 1 191 ? 14.247 4.813 13.842 1.00 86.62 191 PRO A C 1
ATOM 1515 O O . PRO A 1 191 ? 14.651 4.633 12.699 1.00 86.62 191 PRO A O 1
ATOM 1518 N N . ARG A 1 192 ? 13.034 4.383 14.223 1.00 88.44 192 ARG A N 1
ATOM 1519 C CA . ARG A 1 192 ? 12.108 3.645 13.334 1.00 88.44 192 ARG A CA 1
ATOM 1520 C C . ARG A 1 192 ? 11.696 4.389 12.052 1.00 88.44 192 ARG A C 1
ATOM 1522 O O . ARG A 1 192 ? 11.060 3.793 11.185 1.00 88.44 192 ARG A O 1
ATOM 1529 N N . TRP A 1 193 ? 11.959 5.695 11.980 1.00 89.38 193 TRP A N 1
ATOM 1530 C CA . TRP A 1 193 ? 11.661 6.567 10.838 1.00 89.38 193 TRP A CA 1
ATOM 1531 C C . TRP A 1 193 ? 12.895 6.896 9.985 1.00 89.38 193 TRP A C 1
ATOM 1533 O O . TRP A 1 193 ? 12.786 7.663 9.024 1.00 89.38 193 TRP A O 1
ATOM 1543 N N . TRP A 1 194 ? 14.055 6.334 10.329 1.00 86.88 194 TRP A N 1
ATOM 1544 C CA . TRP A 1 194 ? 15.338 6.610 9.692 1.00 86.88 194 TRP A CA 1
ATOM 1545 C C . TRP A 1 194 ? 15.885 5.343 9.043 1.00 86.88 194 TRP A C 1
ATOM 1547 O O . TRP A 1 194 ? 15.871 4.271 9.646 1.00 86.88 194 TRP A O 1
ATOM 1557 N N . SER A 1 195 ? 16.351 5.455 7.800 1.00 82.50 195 SER A N 1
ATOM 1558 C CA . SER A 1 195 ? 17.062 4.358 7.142 1.00 82.50 195 SER A CA 1
ATOM 1559 C C . SER A 1 195 ? 18.512 4.307 7.626 1.00 82.50 195 SER A C 1
ATOM 1561 O O . SER A 1 195 ? 19.126 5.341 7.906 1.00 82.50 195 SER A O 1
ATOM 1563 N N . ASN A 1 196 ? 19.072 3.098 7.715 1.00 73.69 196 ASN A N 1
ATOM 1564 C CA . ASN A 1 196 ? 20.509 2.938 7.896 1.00 73.69 196 ASN A CA 1
ATOM 1565 C C . ASN A 1 196 ? 21.192 3.055 6.522 1.00 73.69 196 ASN A C 1
ATOM 1567 O O . ASN A 1 196 ? 21.053 2.159 5.687 1.00 73.69 196 ASN A O 1
ATOM 1571 N N . ARG A 1 197 ? 21.907 4.166 6.299 1.00 63.00 197 ARG A N 1
ATOM 1572 C CA . ARG A 1 197 ? 22.566 4.493 5.021 1.00 63.00 197 ARG A CA 1
ATOM 1573 C C . ARG A 1 197 ? 23.690 3.531 4.633 1.00 63.00 197 ARG A C 1
ATOM 1575 O O . ARG A 1 197 ? 24.002 3.428 3.455 1.00 63.00 197 ARG A O 1
ATOM 1582 N N . GLU A 1 198 ? 24.275 2.803 5.582 1.00 57.88 198 GLU A N 1
ATOM 1583 C CA . GLU A 1 198 ? 25.402 1.896 5.306 1.00 57.88 198 GLU A CA 1
ATOM 1584 C C . GLU A 1 198 ? 25.007 0.681 4.448 1.00 57.88 198 GLU A C 1
ATOM 1586 O O . GLU A 1 198 ? 25.868 -0.027 3.938 1.00 57.88 198 GLU A O 1
ATOM 1591 N N . ARG A 1 199 ? 23.704 0.435 4.256 1.00 58.59 199 ARG A N 1
ATOM 1592 C CA . ARG A 1 199 ? 23.178 -0.746 3.550 1.00 58.59 199 ARG A CA 1
ATOM 1593 C C . ARG A 1 199 ? 22.671 -0.460 2.134 1.00 58.59 199 ARG A C 1
ATOM 1595 O O . ARG A 1 199 ? 21.992 -1.300 1.545 1.00 58.59 199 ARG A O 1
ATOM 1602 N N . GLU A 1 200 ? 22.937 0.720 1.583 1.00 62.88 200 GLU A N 1
ATOM 1603 C CA . GLU A 1 200 ? 22.345 1.133 0.309 1.00 62.88 200 GLU A CA 1
ATOM 1604 C C . GLU A 1 200 ? 23.153 0.623 -0.891 1.00 62.88 200 GLU A C 1
ATOM 1606 O O . GLU A 1 200 ? 24.041 1.295 -1.406 1.00 62.88 200 GLU A O 1
ATOM 1611 N N . THR A 1 201 ? 22.795 -0.563 -1.391 1.00 75.75 201 THR A N 1
ATOM 1612 C CA . THR A 1 201 ? 23.362 -1.119 -2.635 1.00 75.75 201 THR A CA 1
ATOM 1613 C C . THR A 1 201 ? 23.078 -0.225 -3.851 1.00 75.75 201 THR A C 1
ATOM 1615 O O . THR A 1 201 ? 23.871 -0.173 -4.786 1.00 75.75 201 THR A O 1
ATOM 1618 N N . ILE A 1 202 ? 21.951 0.502 -3.848 1.00 81.69 202 ILE A N 1
ATOM 1619 C CA . ILE A 1 202 ? 21.529 1.383 -4.945 1.00 81.69 202 ILE A CA 1
ATOM 1620 C C . ILE A 1 202 ? 21.425 2.822 -4.430 1.00 81.69 202 ILE A C 1
ATOM 1622 O O . ILE A 1 202 ? 20.412 3.209 -3.845 1.00 81.69 202 ILE A O 1
ATOM 1626 N N . LYS A 1 203 ? 22.448 3.635 -4.719 1.00 83.94 203 LYS A N 1
ATOM 1627 C CA . LYS A 1 203 ? 22.585 5.027 -4.242 1.00 83.94 203 LYS A CA 1
ATOM 1628 C C . LYS A 1 203 ? 21.357 5.907 -4.509 1.00 83.94 203 LYS A C 1
ATOM 1630 O O . LYS A 1 203 ? 21.005 6.743 -3.687 1.00 83.94 203 LYS A O 1
ATOM 1635 N N . VAL A 1 204 ? 20.669 5.705 -5.637 1.00 86.12 204 VAL A N 1
ATOM 1636 C CA . VAL A 1 204 ? 19.501 6.526 -6.015 1.00 86.12 204 VAL A CA 1
ATOM 1637 C C . VAL A 1 204 ? 18.312 6.334 -5.065 1.00 86.12 204 VAL A C 1
ATOM 1639 O O . VAL A 1 204 ? 17.466 7.214 -4.955 1.00 86.12 204 VAL A O 1
ATOM 1642 N N . TYR A 1 205 ? 18.237 5.212 -4.343 1.00 85.25 205 TYR A N 1
ATOM 1643 C CA . TYR A 1 205 ? 17.200 5.002 -3.331 1.00 85.25 205 TYR A CA 1
ATOM 1644 C C . TYR A 1 205 ? 17.633 5.455 -1.933 1.00 85.25 205 TYR A C 1
ATOM 1646 O O . TYR A 1 205 ? 16.929 5.151 -0.967 1.00 85.25 205 TYR A O 1
ATOM 1654 N N . GLY A 1 206 ? 18.720 6.225 -1.827 1.00 82.12 206 GLY A N 1
ATOM 1655 C CA . GLY A 1 206 ? 19.382 6.578 -0.576 1.00 82.12 206 GLY A CA 1
ATOM 1656 C C . GLY A 1 206 ? 18.719 7.627 0.315 1.00 82.12 206 GLY A C 1
ATOM 1657 O O . GLY A 1 206 ? 19.343 8.564 0.826 1.00 82.12 206 GLY A O 1
ATOM 1658 N N . ALA A 1 207 ? 17.403 7.511 0.475 1.00 82.94 207 ALA A N 1
ATOM 1659 C CA . ALA A 1 207 ? 16.603 8.423 1.268 1.00 82.94 207 ALA A CA 1
ATOM 1660 C C . ALA A 1 207 ? 16.752 8.100 2.759 1.00 82.94 207 ALA A C 1
ATOM 1662 O O . ALA A 1 207 ? 16.322 7.051 3.230 1.00 82.94 207 ALA A O 1
ATOM 1663 N N . ARG A 1 208 ? 17.303 9.056 3.519 1.00 83.62 208 ARG A N 1
ATOM 1664 C CA . ARG A 1 208 ? 17.540 8.942 4.973 1.00 83.62 208 ARG A CA 1
ATOM 1665 C C . ARG A 1 208 ? 16.256 8.817 5.801 1.00 83.62 208 ARG A C 1
ATOM 1667 O O . ARG A 1 208 ? 16.285 8.306 6.918 1.00 83.62 208 ARG A O 1
ATOM 1674 N N . ARG A 1 209 ? 15.147 9.350 5.291 1.00 87.88 209 ARG A N 1
ATOM 1675 C CA . ARG A 1 209 ? 13.861 9.429 5.991 1.00 87.88 209 ARG A CA 1
ATOM 1676 C C . ARG A 1 209 ? 12.868 8.475 5.349 1.00 87.88 209 ARG A C 1
ATOM 1678 O O . ARG A 1 209 ? 12.746 8.453 4.129 1.00 87.88 209 ARG A O 1
ATOM 1685 N N . MET A 1 210 ? 12.123 7.757 6.179 1.00 89.44 210 MET A N 1
ATOM 1686 C CA . MET A 1 210 ? 11.036 6.893 5.724 1.00 89.44 210 MET A CA 1
ATOM 1687 C C . MET A 1 210 ? 9.729 7.669 5.589 1.00 89.44 210 MET A C 1
ATOM 1689 O O . MET A 1 210 ? 9.417 8.541 6.409 1.00 89.44 210 MET A O 1
ATOM 1693 N N . GLY A 1 211 ? 8.952 7.323 4.563 1.00 93.44 211 GLY A N 1
ATOM 1694 C CA . GLY A 1 211 ? 7.596 7.827 4.396 1.00 93.44 211 GLY A CA 1
ATOM 1695 C C . GLY A 1 211 ? 6.584 7.189 5.352 1.00 93.44 211 GLY A C 1
ATOM 1696 O O . GLY A 1 211 ? 6.870 6.206 6.040 1.00 93.44 211 GLY A O 1
ATOM 1697 N N . HIS A 1 212 ? 5.377 7.751 5.364 1.00 95.50 212 HIS A N 1
ATOM 1698 C CA . HIS A 1 212 ? 4.187 7.178 6.000 1.00 95.50 212 HIS A CA 1
ATOM 1699 C C . HIS A 1 212 ? 2.990 7.212 5.044 1.00 95.50 212 HIS A C 1
ATOM 1701 O O . HIS A 1 212 ? 3.034 7.917 4.026 1.00 95.50 212 HIS A O 1
ATOM 1707 N N . LEU A 1 213 ? 1.914 6.493 5.372 1.00 97.25 213 LEU A N 1
ATOM 1708 C CA . LEU A 1 213 ? 0.685 6.557 4.583 1.00 97.25 213 LEU A CA 1
ATOM 1709 C C . LEU A 1 213 ? 0.043 7.956 4.686 1.00 97.25 213 LEU A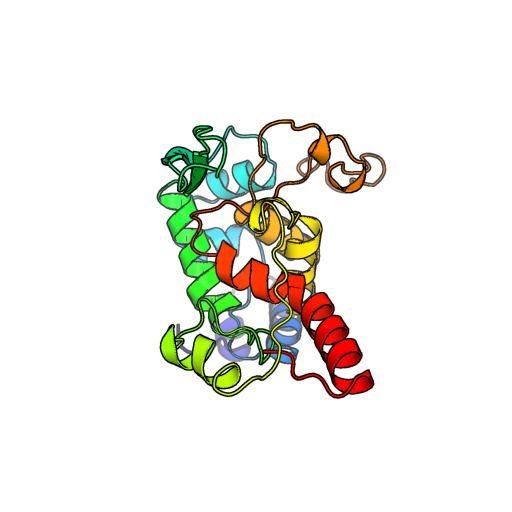 C 1
ATOM 1711 O O . LEU A 1 213 ? -0.130 8.483 5.790 1.00 97.25 213 LEU A O 1
ATOM 1715 N N . PRO A 1 214 ? -0.301 8.601 3.561 1.00 96.44 214 PRO A N 1
ATOM 1716 C CA . PRO A 1 214 ? -1.022 9.870 3.554 1.00 96.44 214 PRO A CA 1
ATOM 1717 C C . PRO A 1 214 ? -2.516 9.671 3.829 1.00 96.44 214 PRO A C 1
ATOM 1719 O O . PRO A 1 214 ? -3.153 8.790 3.249 1.00 96.44 214 PRO A O 1
ATOM 1722 N N . GLN A 1 215 ? -3.114 10.546 4.637 1.00 94.12 215 GLN A N 1
ATOM 1723 C CA . GLN A 1 215 ? -4.568 10.605 4.762 1.00 94.12 215 GLN A CA 1
ATOM 1724 C C . GLN A 1 215 ? -5.162 11.294 3.519 1.00 94.12 215 GLN A C 1
ATOM 1726 O O . GLN A 1 215 ? -5.021 12.504 3.367 1.00 94.12 215 GLN A O 1
ATOM 1731 N N . GLY A 1 216 ? -5.822 10.539 2.635 1.00 92.56 216 GLY A N 1
ATOM 1732 C CA . GLY A 1 216 ? -6.437 11.061 1.401 1.00 92.56 216 GLY A CA 1
ATOM 1733 C C . GLY A 1 216 ? -5.995 10.371 0.106 1.00 92.56 216 GLY A C 1
ATOM 1734 O O . GLY A 1 216 ? -6.576 10.638 -0.944 1.00 92.56 216 GLY A O 1
ATOM 1735 N N . ALA A 1 217 ? -5.012 9.467 0.161 1.00 96.06 217 ALA A N 1
ATOM 1736 C CA . ALA A 1 217 ? -4.661 8.633 -0.987 1.00 96.06 217 ALA A CA 1
ATOM 1737 C C . ALA A 1 217 ? -5.591 7.416 -1.128 1.00 96.06 217 ALA A C 1
ATOM 1739 O O . ALA A 1 217 ? -5.975 6.827 -0.115 1.00 96.06 217 ALA A O 1
ATOM 1740 N N . PRO A 1 218 ? -5.897 6.979 -2.364 1.00 96.19 218 PRO A N 1
ATOM 1741 C CA . PRO A 1 218 ? -6.764 5.828 -2.620 1.00 96.19 218 PRO A CA 1
ATOM 1742 C C . PRO A 1 218 ? -6.161 4.476 -2.204 1.00 96.19 218 PRO A C 1
ATOM 1744 O O . PRO A 1 218 ? -6.901 3.508 -2.065 1.00 96.19 218 PRO A O 1
ATOM 1747 N N . THR A 1 219 ? -4.844 4.382 -1.997 1.00 97.31 219 THR A N 1
ATOM 1748 C CA . THR A 1 219 ? -4.187 3.148 -1.527 1.00 97.31 219 THR A CA 1
ATOM 1749 C C . THR A 1 219 ? -4.127 3.048 -0.006 1.00 97.31 219 THR A C 1
ATOM 1751 O O . THR A 1 219 ? -4.102 1.939 0.526 1.00 97.31 219 THR A O 1
ATOM 1754 N N . SER A 1 220 ? -4.120 4.182 0.705 1.00 97.19 220 SER A N 1
ATOM 1755 C CA . SER A 1 220 ? -3.874 4.225 2.151 1.00 97.19 220 SER A CA 1
ATOM 1756 C C . SER A 1 220 ? -4.833 3.376 2.985 1.00 97.19 220 SER A C 1
ATOM 1758 O O . SER A 1 220 ? -4.330 2.685 3.864 1.00 97.19 220 SER A O 1
ATOM 1760 N N . PRO A 1 221 ? -6.164 3.371 2.760 1.00 95.12 221 PRO A N 1
ATOM 1761 C CA . PRO A 1 221 ? -7.072 2.563 3.577 1.00 95.12 221 PRO A CA 1
ATOM 1762 C C . PRO A 1 221 ? -6.761 1.065 3.504 1.00 95.12 221 PRO A C 1
ATOM 1764 O O . PRO A 1 221 ? -6.543 0.428 4.530 1.00 95.12 221 PRO A O 1
ATOM 1767 N N . MET A 1 222 ? -6.631 0.524 2.289 1.00 95.50 222 MET A N 1
ATOM 1768 C CA . MET A 1 222 ? -6.357 -0.902 2.086 1.00 95.50 222 MET A CA 1
ATOM 1769 C C . MET A 1 222 ? -4.970 -1.295 2.596 1.00 95.50 222 MET A C 1
ATOM 1771 O O . MET A 1 222 ? -4.818 -2.305 3.275 1.00 95.50 222 MET A O 1
ATOM 1775 N N . LEU A 1 223 ? -3.952 -0.475 2.310 1.00 97.31 223 LEU A N 1
ATOM 1776 C CA . LEU A 1 223 ? -2.602 -0.715 2.821 1.00 97.31 223 LEU A CA 1
ATOM 1777 C C . LEU A 1 223 ? -2.551 -0.663 4.342 1.00 97.31 223 LEU A C 1
ATOM 1779 O O . LEU A 1 223 ? -1.780 -1.412 4.934 1.00 97.31 223 LEU A O 1
ATOM 1783 N N . ALA A 1 224 ? -3.341 0.208 4.968 1.00 96.50 224 ALA A N 1
ATOM 1784 C CA . ALA A 1 224 ? -3.359 0.317 6.411 1.00 96.50 224 ALA A CA 1
ATOM 1785 C C . ALA A 1 224 ? -3.937 -0.937 7.065 1.00 96.50 224 ALA A C 1
ATOM 1787 O O . ALA A 1 224 ? -3.268 -1.506 7.923 1.00 96.50 224 ALA A O 1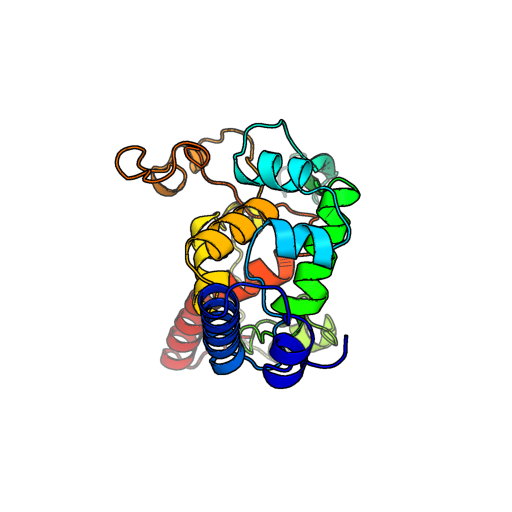
ATOM 1788 N N . ASN A 1 225 ? -5.091 -1.413 6.590 1.00 94.38 225 ASN A N 1
ATOM 1789 C CA . ASN A 1 225 ? -5.706 -2.653 7.073 1.00 94.38 225 ASN A CA 1
ATOM 1790 C C . ASN A 1 225 ? -4.764 -3.854 6.878 1.00 94.38 225 ASN A C 1
ATOM 1792 O O . ASN A 1 225 ? -4.542 -4.640 7.793 1.00 94.38 225 ASN A O 1
ATOM 1796 N N . LEU A 1 226 ? -4.124 -3.967 5.708 1.00 95.56 226 LEU A N 1
ATOM 1797 C CA . LEU A 1 226 ? -3.166 -5.046 5.444 1.00 95.56 226 LEU A CA 1
ATOM 1798 C C . LEU A 1 226 ? -1.907 -4.950 6.319 1.00 95.56 226 LEU A C 1
ATOM 1800 O O . LEU A 1 226 ? -1.369 -5.973 6.739 1.00 95.56 226 LEU A O 1
ATOM 1804 N N . ALA A 1 227 ? -1.429 -3.737 6.605 1.00 96.56 227 ALA A N 1
ATOM 1805 C CA . ALA A 1 227 ? -0.236 -3.518 7.417 1.00 96.56 227 ALA A CA 1
ATOM 1806 C C . ALA A 1 227 ? -0.443 -3.857 8.900 1.00 96.56 227 ALA A C 1
ATOM 1808 O O . ALA A 1 227 ? 0.533 -4.192 9.575 1.00 96.56 227 ALA A O 1
ATOM 1809 N N . VAL A 1 228 ? -1.677 -3.757 9.405 1.00 94.94 228 VAL A N 1
ATOM 1810 C CA . VAL A 1 228 ? -2.009 -4.043 10.809 1.00 94.94 228 VAL A CA 1
ATOM 1811 C C . VAL A 1 228 ? -2.655 -5.404 11.026 1.00 94.94 228 VAL A C 1
ATOM 1813 O O . VAL A 1 228 ? -2.883 -5.759 12.170 1.00 94.94 228 VAL A O 1
ATOM 1816 N N . ARG A 1 229 ? -2.819 -6.228 9.985 1.00 93.50 229 ARG A N 1
ATOM 1817 C CA . ARG A 1 229 ? -3.412 -7.570 10.109 1.00 93.50 229 ARG A CA 1
ATOM 1818 C C . ARG A 1 229 ? -2.821 -8.409 11.251 1.00 93.50 229 ARG A C 1
ATOM 1820 O O . ARG A 1 229 ? -3.561 -9.023 11.997 1.00 93.50 229 ARG A O 1
ATOM 1827 N N . LYS A 1 230 ? -1.495 -8.380 11.440 1.00 92.81 230 LYS A N 1
ATOM 1828 C CA . LYS A 1 230 ? -0.839 -9.102 12.548 1.00 92.81 230 LYS A CA 1
ATOM 1829 C C . LYS A 1 230 ? -1.171 -8.525 13.930 1.00 92.81 230 LYS A C 1
ATOM 1831 O O . LYS A 1 230 ? -1.153 -9.244 14.919 1.00 92.81 230 LYS A O 1
ATOM 1836 N N . LEU A 1 231 ? -1.397 -7.216 14.020 1.00 93.81 231 LEU A N 1
ATOM 1837 C CA . LEU A 1 231 ? -1.882 -6.599 15.254 1.00 93.81 231 LEU A CA 1
ATOM 1838 C C . LEU A 1 231 ? -3.313 -7.063 15.539 1.00 93.81 231 LEU A C 1
ATOM 1840 O O . LEU A 1 231 ? -3.591 -7.417 16.677 1.00 93.81 231 LEU A O 1
ATOM 1844 N N . ASP A 1 232 ? -4.168 -7.093 14.517 1.00 94.75 232 ASP A N 1
ATOM 1845 C CA . ASP A 1 232 ? -5.557 -7.547 14.633 1.00 94.75 232 ASP A CA 1
ATOM 1846 C C . ASP A 1 232 ? -5.618 -9.014 15.098 1.00 94.7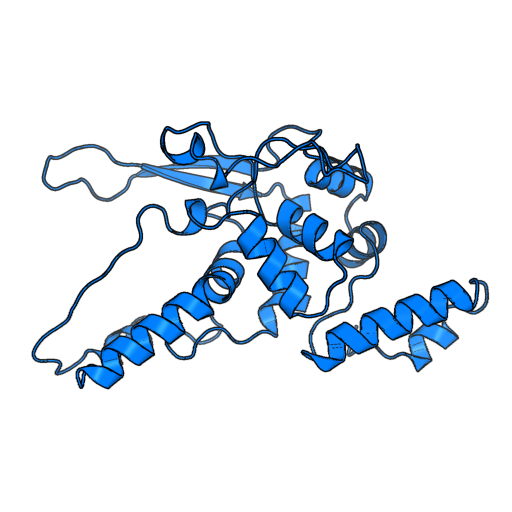5 232 ASP A C 1
ATOM 1848 O O . ASP A 1 232 ? -6.281 -9.299 16.090 1.00 94.75 232 ASP A O 1
ATOM 1852 N N . GLU A 1 233 ? -4.819 -9.903 14.489 1.00 94.44 233 GLU A N 1
ATOM 1853 C CA . GLU A 1 233 ? -4.667 -11.316 14.893 1.00 94.44 233 GLU A CA 1
ATOM 1854 C C . GLU A 1 233 ? -4.284 -11.440 16.384 1.00 94.44 233 GLU A C 1
ATOM 1856 O O . GLU A 1 233 ? -4.896 -12.189 17.140 1.00 94.44 233 GLU A O 1
ATOM 1861 N N . LEU A 1 234 ? -3.305 -10.652 16.849 1.00 95.69 234 LEU A N 1
ATOM 1862 C CA . LEU A 1 234 ? -2.869 -10.675 18.252 1.00 95.69 234 LEU A CA 1
ATOM 1863 C C . LEU A 1 234 ? -3.943 -10.157 19.218 1.00 95.69 234 LEU A C 1
ATOM 1865 O O . LEU A 1 234 ? -4.047 -10.644 20.344 1.00 95.69 234 LEU A O 1
ATOM 1869 N N . ILE A 1 235 ? -4.714 -9.144 18.820 1.00 95.06 235 ILE A N 1
ATOM 1870 C CA . ILE A 1 235 ? -5.810 -8.626 19.647 1.00 95.06 235 ILE A CA 1
ATOM 1871 C C . ILE A 1 235 ? -6.936 -9.660 19.717 1.00 95.06 235 ILE A C 1
ATOM 1873 O O . ILE A 1 235 ? -7.468 -9.881 20.804 1.00 95.06 235 ILE A O 1
ATOM 1877 N N . GLU A 1 236 ? -7.260 -10.320 18.604 1.00 95.12 236 GLU A N 1
ATOM 1878 C CA . GLU A 1 236 ? -8.240 -11.405 18.559 1.00 95.12 236 GLU A CA 1
ATOM 1879 C C . GLU A 1 236 ? -7.836 -12.565 19.477 1.00 95.12 236 GLU A C 1
ATOM 1881 O O . GLU A 1 236 ? -8.640 -13.007 20.297 1.00 95.12 236 GLU A O 1
ATOM 1886 N N . GLU A 1 237 ? -6.572 -12.996 19.431 1.00 96.12 237 GLU A N 1
ATOM 1887 C CA . GLU A 1 237 ? -6.040 -14.031 20.327 1.00 96.12 237 GLU A CA 1
ATOM 1888 C C . GLU A 1 237 ? -6.176 -13.642 21.810 1.00 96.12 237 GLU A C 1
ATOM 1890 O O . GLU A 1 237 ? -6.601 -14.447 22.646 1.00 96.12 237 GLU A O 1
ATOM 1895 N N . ILE A 1 238 ? -5.845 -12.392 22.156 1.00 95.94 238 ILE A N 1
ATOM 1896 C CA . ILE A 1 238 ? -5.991 -11.875 23.525 1.00 95.94 238 ILE A CA 1
ATOM 1897 C C . ILE A 1 238 ? -7.466 -11.836 23.935 1.00 95.94 238 ILE A C 1
ATOM 1899 O O . ILE A 1 238 ? -7.784 -12.191 25.075 1.00 95.94 238 ILE A O 1
ATOM 1903 N N . ALA A 1 239 ? -8.352 -11.409 23.034 1.00 94.50 239 ALA A N 1
ATOM 1904 C CA . ALA A 1 239 ? -9.784 -11.350 23.278 1.00 94.50 239 ALA A CA 1
ATOM 1905 C C . ALA A 1 239 ? -10.340 -12.752 23.555 1.00 94.50 239 ALA A C 1
ATOM 1907 O O . ALA A 1 239 ? -10.920 -12.974 24.620 1.00 94.50 239 ALA A O 1
ATOM 1908 N N . ALA A 1 240 ? -10.045 -13.714 22.678 1.00 94.19 240 ALA A N 1
ATOM 1909 C CA . ALA A 1 240 ? -10.469 -15.102 22.812 1.00 94.19 240 ALA A CA 1
ATOM 1910 C C . ALA A 1 240 ? -10.001 -15.723 24.137 1.00 94.19 240 ALA A C 1
ATOM 1912 O O . ALA A 1 240 ? -10.790 -16.353 24.841 1.00 94.19 240 ALA A O 1
ATOM 1913 N N . LYS A 1 241 ? -8.746 -15.472 24.543 1.00 96.88 241 LYS A N 1
ATOM 1914 C CA . LYS A 1 241 ? -8.191 -15.964 25.817 1.00 96.88 241 LYS A CA 1
ATOM 1915 C C . LYS A 1 241 ? -8.974 -15.489 27.050 1.00 96.88 241 LYS A C 1
ATOM 1917 O O . LYS A 1 241 ? -8.974 -16.173 28.069 1.00 96.88 241 LYS A O 1
ATOM 1922 N N . HIS A 1 242 ? -9.623 -14.332 26.969 1.00 94.69 242 HIS A N 1
ATOM 1923 C CA . HIS A 1 242 ? -10.393 -13.745 28.067 1.00 94.69 242 HIS A CA 1
ATOM 1924 C C . HIS A 1 242 ? -11.912 -13.847 27.851 1.00 94.69 242 HIS A C 1
ATOM 1926 O O . HIS A 1 242 ? -12.668 -13.180 28.555 1.00 94.69 242 HIS A O 1
ATOM 1932 N N . GLY A 1 243 ? -12.370 -14.652 26.884 1.00 92.62 243 GLY A N 1
ATOM 1933 C CA . GLY A 1 243 ? -13.794 -14.793 26.566 1.00 92.62 243 GLY A CA 1
ATOM 1934 C C . GLY A 1 243 ? -14.432 -13.520 25.997 1.00 92.62 243 GLY A C 1
ATOM 1935 O O . GLY A 1 243 ? -15.639 -13.328 26.124 1.00 92.62 243 GLY A O 1
ATOM 1936 N N . MET A 1 244 ? -13.628 -12.631 25.408 1.00 92.81 244 MET A N 1
ATOM 1937 C CA . MET A 1 244 ? -14.078 -11.425 24.715 1.00 92.81 244 MET A CA 1
ATOM 1938 C C . MET A 1 244 ? -14.176 -11.678 23.207 1.00 92.81 244 MET A C 1
ATOM 1940 O O . MET A 1 244 ? -13.490 -12.542 22.665 1.00 92.81 244 MET A O 1
ATOM 1944 N N . ILE A 1 245 ? -14.996 -10.881 22.521 1.00 90.56 245 ILE A N 1
ATOM 1945 C CA . ILE A 1 245 ? -15.142 -10.917 21.062 1.00 90.56 245 ILE A CA 1
ATOM 1946 C C . ILE A 1 245 ? -14.414 -9.700 20.486 1.00 90.56 245 ILE A C 1
ATOM 1948 O O . ILE A 1 245 ? -14.663 -8.571 20.916 1.00 90.56 245 ILE A O 1
ATOM 1952 N N . TYR A 1 246 ? -13.506 -9.937 19.539 1.00 92.12 246 TYR A N 1
ATOM 1953 C CA . TYR A 1 246 ? -12.865 -8.890 18.747 1.00 92.12 246 TYR A CA 1
ATOM 1954 C C . TYR A 1 246 ? -13.592 -8.745 17.410 1.00 92.12 246 TYR A C 1
ATOM 1956 O O . TYR A 1 246 ? -13.887 -9.739 16.749 1.00 92.12 246 TYR A O 1
ATOM 1964 N N . THR A 1 247 ? -13.917 -7.509 17.048 1.00 86.50 247 THR A N 1
ATOM 1965 C CA . THR A 1 247 ? -14.776 -7.149 15.911 1.00 86.50 247 THR A CA 1
ATOM 1966 C C . THR A 1 247 ? -14.348 -5.812 15.343 1.00 86.50 247 THR A C 1
ATOM 1968 O O . THR A 1 247 ? -13.902 -4.968 16.161 1.00 86.50 247 THR A O 1
#

Foldseek 3Di:
DPFDDLVVLVVVQVPHDPVVSVVQSVLLVLLVVLPRQADDDDDLVSLCVQLVHDSVVLLCLQLVVDDWQWDWDWDWDDADPVRDTDIDIATAGHPSLLSSLVCCVVRHLLRDDFAPLLLPPHPPRDPCVNCVVCPPPPDDDDDDDPPLQQVAWLVLQLVLVVSSSHDNVVSSSVSSSQFTDDDDDPVQVDCVQADDQVPCPDVSSRDGGITTGGRHRPNRSSSSSSSCRVVLVVVCVVQVVVVHHRD

Secondary structure (DSSP, 8-state):
--S--HHHHHHH-TTS-HHHHHHHHHHHHHHHHH-TTSPP--SHHHHHHHTT--HHHHHHHHHT-SS--EEEEEEEPPPPTT----EEEEEEEPHHHHHHHHHHHHHTGGGS---TT--SSSTT--HHHHHGGGTT-S-------TTHHHHSBHHHHHHHHHHTT--HHHHHHHHHHT-B-----TGGGSGGGB--GGG-SSGGG--SB--B--TT-SSHHHHHHHHHHHHHHHHHHHHHHTT----